Protein AF-A0A7W1NP62-F1 (afdb_monomer_lite)

Radius of gyration: 19.23 Å; chains: 1; bounding box: 46×40×52 Å

pLDDT: mean 74.15, std 20.72, range [29.03, 98.31]

Structure (mmCIF, N/CA/C/O backbone):
data_AF-A0A7W1NP62-F1
#
_entry.id   AF-A0A7W1NP62-F1
#
loop_
_atom_site.group_PDB
_atom_site.id
_atom_site.type_symbol
_atom_site.label_atom_id
_atom_site.label_alt_id
_atom_site.label_comp_id
_atom_site.label_asym_id
_atom_site.label_entity_id
_at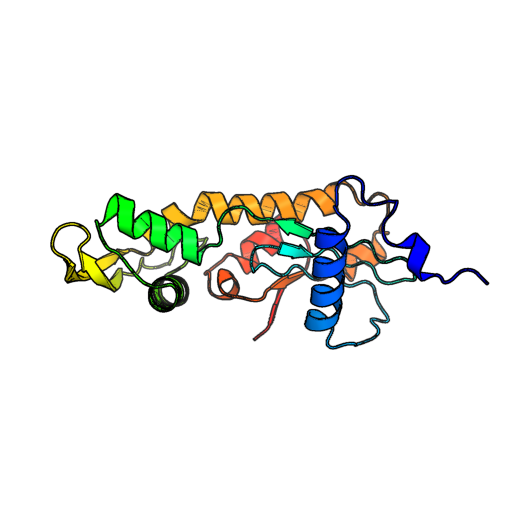om_site.label_seq_id
_atom_site.pdbx_PDB_ins_code
_atom_site.Cartn_x
_atom_site.Cartn_y
_atom_site.Cartn_z
_atom_site.occupancy
_atom_site.B_iso_or_equiv
_atom_site.auth_seq_id
_atom_site.auth_comp_id
_atom_site.auth_asym_id
_atom_site.auth_atom_id
_atom_site.pdbx_PDB_model_num
ATOM 1 N N . MET A 1 1 ? 23.219 23.941 -33.506 1.00 34.34 1 MET A N 1
ATOM 2 C CA . MET A 1 1 ? 23.429 23.258 -32.214 1.00 34.34 1 MET A CA 1
ATOM 3 C C . MET A 1 1 ? 22.184 23.524 -31.378 1.00 34.34 1 MET A C 1
ATOM 5 O O . MET A 1 1 ? 22.214 24.304 -30.440 1.00 34.34 1 MET A O 1
ATOM 9 N N . GLU A 1 2 ? 21.049 22.985 -31.828 1.00 29.03 2 GLU A N 1
ATOM 10 C CA . GLU A 1 2 ? 19.810 23.019 -31.051 1.00 29.03 2 GLU A CA 1
ATOM 11 C C . GLU A 1 2 ? 19.946 21.970 -29.951 1.00 29.03 2 GLU A C 1
ATOM 13 O O . GLU A 1 2 ? 20.375 20.843 -30.198 1.00 29.03 2 GLU A O 1
ATOM 18 N N . SER A 1 3 ? 19.695 22.398 -28.723 1.00 35.34 3 SER A N 1
ATOM 19 C CA . SER A 1 3 ? 19.843 21.629 -27.499 1.00 35.34 3 SER A CA 1
ATOM 20 C C . SER A 1 3 ? 18.989 20.359 -27.547 1.00 35.34 3 SER A C 1
ATOM 22 O O . SER A 1 3 ? 17.779 20.406 -27.767 1.00 35.34 3 SER A O 1
ATOM 24 N N . ASN A 1 4 ? 19.633 19.221 -27.274 1.00 37.91 4 ASN A N 1
ATOM 25 C CA . ASN A 1 4 ? 19.046 17.877 -27.161 1.00 37.91 4 ASN A CA 1
ATOM 26 C C . ASN A 1 4 ? 17.908 17.749 -26.119 1.00 37.91 4 ASN A C 1
ATOM 28 O O . ASN A 1 4 ? 17.346 16.671 -25.960 1.00 37.91 4 ASN A O 1
ATOM 32 N N . GLU A 1 5 ? 17.534 18.827 -25.431 1.00 39.53 5 GLU A N 1
ATOM 33 C CA . GLU A 1 5 ? 16.380 18.893 -24.526 1.00 39.53 5 GLU A CA 1
ATOM 34 C C . GLU A 1 5 ? 15.037 18.837 -25.270 1.00 39.53 5 GLU A C 1
ATOM 36 O O . GLU A 1 5 ? 14.032 18.406 -24.711 1.00 39.53 5 GLU A O 1
ATOM 41 N N . LYS A 1 6 ? 15.004 19.216 -26.555 1.00 34.72 6 LYS A N 1
ATOM 42 C CA . LYS A 1 6 ? 13.754 19.346 -27.321 1.00 34.72 6 LYS A CA 1
ATOM 43 C C . LYS A 1 6 ? 13.183 18.029 -27.865 1.00 34.72 6 LYS A C 1
ATOM 45 O O . LYS A 1 6 ? 12.083 18.031 -28.400 1.00 34.72 6 LYS A O 1
ATOM 50 N N . LEU A 1 7 ? 13.891 16.903 -27.729 1.00 36.28 7 LEU A N 1
ATOM 51 C CA . LEU A 1 7 ? 13.457 15.608 -28.281 1.00 36.28 7 LEU A CA 1
ATOM 52 C C . LEU A 1 7 ? 12.774 14.681 -27.255 1.00 36.28 7 LEU A C 1
ATOM 54 O O . LEU A 1 7 ? 12.550 13.504 -27.538 1.00 36.28 7 LEU A O 1
ATOM 58 N N . LEU A 1 8 ? 12.466 15.194 -26.060 1.00 39.72 8 LEU A N 1
ATOM 59 C CA . LEU A 1 8 ? 12.117 14.392 -24.878 1.00 39.72 8 LEU A CA 1
ATOM 60 C C . LEU A 1 8 ? 10.629 14.359 -24.523 1.00 39.72 8 LEU A C 1
ATOM 62 O O . LEU A 1 8 ? 10.237 13.766 -23.523 1.00 39.72 8 LEU A O 1
ATOM 66 N N . VAL A 1 9 ? 9.791 14.967 -25.352 1.00 38.03 9 VAL A N 1
ATOM 67 C CA . VAL A 1 9 ? 8.385 15.205 -25.017 1.00 38.03 9 VAL A CA 1
ATOM 68 C C . VAL A 1 9 ? 7.441 14.834 -26.162 1.00 38.03 9 VAL A C 1
ATOM 70 O O . VAL A 1 9 ? 6.374 14.275 -25.924 1.00 38.03 9 VAL A O 1
ATOM 73 N N . ASP A 1 10 ? 7.855 15.041 -27.411 1.00 34.78 10 ASP A N 1
ATOM 74 C CA . ASP A 1 10 ? 6.950 14.969 -28.568 1.00 34.78 10 ASP A CA 1
ATOM 75 C C . ASP A 1 10 ? 6.482 13.555 -28.953 1.00 34.78 10 ASP A C 1
ATOM 77 O O . ASP A 1 10 ? 5.605 13.404 -29.802 1.00 34.78 10 ASP A O 1
ATOM 81 N N . LYS A 1 11 ? 7.031 12.498 -28.340 1.00 38.75 11 LYS A N 1
ATOM 82 C CA . LYS A 1 11 ? 6.617 11.107 -28.613 1.00 38.75 11 LYS A CA 1
ATOM 83 C C . LYS A 1 11 ? 5.783 10.457 -27.513 1.00 38.75 11 LYS A C 1
ATOM 85 O O . LYS A 1 11 ? 5.300 9.346 -27.718 1.00 38.75 11 LYS A O 1
ATOM 90 N N . VAL A 1 12 ? 5.561 11.133 -26.385 1.00 41.66 12 VAL A N 1
ATOM 91 C CA . VAL A 1 12 ? 4.558 10.705 -25.402 1.00 41.66 12 VAL A CA 1
ATOM 92 C C . VAL A 1 12 ? 3.316 11.538 -25.662 1.00 41.66 12 VAL A C 1
ATOM 94 O O . VAL A 1 12 ? 3.092 12.569 -25.033 1.00 41.66 12 VAL A O 1
ATOM 97 N N . ALA A 1 13 ? 2.516 11.110 -26.640 1.00 38.72 13 ALA A N 1
ATOM 98 C CA . ALA A 1 13 ? 1.185 11.670 -26.811 1.00 38.72 13 ALA A CA 1
ATOM 99 C C . ALA A 1 13 ? 0.483 11.676 -25.433 1.00 38.72 13 ALA A C 1
ATOM 101 O O . ALA A 1 13 ? 0.604 10.706 -24.678 1.00 38.72 13 ALA A O 1
ATOM 102 N N . TYR A 1 14 ? -0.224 12.765 -25.113 1.00 47.81 14 TYR A N 1
ATOM 103 C CA . TYR A 1 14 ? -1.118 12.922 -23.950 1.00 47.81 14 TYR A CA 1
ATOM 104 C C . TYR A 1 14 ? -0.563 13.483 -22.618 1.00 47.81 14 TYR A C 1
ATOM 106 O O . TYR A 1 14 ? -1.267 13.364 -21.619 1.00 47.81 14 TYR A O 1
ATOM 114 N N . MET A 1 15 ? 0.605 14.143 -22.552 1.00 48.50 15 MET A N 1
ATOM 115 C CA . MET A 1 15 ? 1.033 14.854 -21.321 1.00 48.50 15 MET A CA 1
ATOM 116 C C . MET A 1 15 ? 1.080 16.378 -21.485 1.00 48.50 15 MET A C 1
ATOM 118 O O . MET A 1 15 ? 1.626 16.878 -22.467 1.00 48.50 15 MET A O 1
ATOM 122 N N . THR A 1 16 ? 0.555 17.121 -20.505 1.00 58.94 16 THR A N 1
ATOM 123 C CA . THR A 1 16 ? 0.695 18.587 -20.431 1.00 58.94 16 THR A CA 1
ATOM 124 C C . THR A 1 16 ? 2.131 18.986 -20.057 1.00 58.94 16 THR A C 1
ATOM 126 O O . THR A 1 16 ? 2.874 18.200 -19.466 1.00 58.94 16 THR A O 1
ATOM 129 N N . ALA A 1 17 ? 2.534 20.225 -20.357 1.00 59.41 17 ALA A N 1
ATOM 130 C CA . ALA A 1 17 ? 3.870 20.744 -20.019 1.00 59.41 17 ALA A CA 1
ATOM 131 C C . ALA A 1 17 ? 4.171 20.713 -18.504 1.00 59.41 17 ALA A C 1
ATOM 133 O O . ALA A 1 17 ? 5.309 20.505 -18.075 1.00 59.41 17 ALA A O 1
ATOM 134 N N . GLU A 1 18 ? 3.138 20.877 -17.677 1.00 60.59 18 GLU A N 1
ATOM 135 C CA . GLU A 1 18 ? 3.240 20.763 -16.222 1.00 60.59 18 GLU A CA 1
ATOM 136 C C . GLU A 1 18 ? 3.536 19.320 -15.793 1.00 60.59 18 GLU A C 1
ATOM 138 O O . GLU A 1 18 ? 4.475 19.079 -15.035 1.00 60.59 18 GLU A O 1
ATOM 143 N N . GLN A 1 19 ? 2.801 18.350 -16.347 1.00 53.97 19 GLN A N 1
ATOM 144 C CA . GLN A 1 19 ? 3.001 16.926 -16.068 1.00 53.97 19 GLN A CA 1
ATOM 145 C C . GLN A 1 19 ? 4.394 16.453 -16.496 1.00 53.97 19 GLN A C 1
ATOM 147 O O . GLN A 1 19 ? 5.017 15.649 -15.802 1.00 53.97 19 GLN A O 1
ATOM 152 N N . GLN A 1 20 ? 4.916 16.969 -17.609 1.00 55.91 20 GLN A N 1
ATOM 153 C CA . GLN A 1 20 ? 6.280 16.679 -18.064 1.00 55.91 20 GLN A CA 1
ATOM 154 C C . GLN A 1 20 ? 7.321 17.211 -17.075 1.00 55.91 20 GLN A C 1
ATOM 156 O O . GLN A 1 20 ? 8.234 16.487 -16.688 1.00 55.91 20 GLN A O 1
ATOM 161 N N . THR A 1 21 ? 7.144 18.448 -16.608 1.00 61.19 21 THR A N 1
ATOM 162 C CA . THR A 1 21 ? 8.050 19.089 -15.644 1.00 61.19 21 THR A CA 1
ATOM 163 C C . THR A 1 21 ? 8.059 18.354 -14.302 1.00 61.19 21 THR A C 1
ATOM 165 O O . THR A 1 21 ? 9.122 18.116 -13.732 1.00 61.19 21 THR A O 1
ATOM 168 N N . GLN A 1 22 ? 6.886 17.961 -13.798 1.00 58.94 22 GLN A N 1
ATOM 169 C CA . GLN A 1 22 ? 6.757 17.156 -12.577 1.00 58.94 22 GLN A CA 1
ATOM 170 C C . GLN A 1 22 ? 7.440 15.793 -12.731 1.00 58.94 22 GLN A C 1
ATOM 172 O O . GLN A 1 22 ? 8.165 15.359 -11.840 1.00 58.94 22 GLN A O 1
ATOM 177 N N . THR A 1 23 ? 7.267 15.155 -13.889 1.00 57.28 23 THR A N 1
ATOM 178 C CA . THR A 1 23 ? 7.897 13.866 -14.191 1.00 57.28 23 THR A CA 1
ATOM 179 C C . THR A 1 23 ? 9.422 13.979 -14.231 1.00 57.28 23 THR A C 1
ATOM 181 O O . THR A 1 23 ? 10.103 13.122 -13.680 1.00 57.28 23 THR A O 1
ATOM 184 N N . LEU A 1 24 ? 9.971 15.044 -14.824 1.00 62.03 24 LEU A N 1
ATOM 185 C CA . LEU A 1 24 ? 11.419 15.278 -14.871 1.00 62.03 24 LEU A CA 1
ATOM 186 C C . LEU A 1 24 ? 12.017 15.498 -13.476 1.00 62.03 24 LEU A C 1
ATOM 188 O O . LEU A 1 24 ? 12.975 14.817 -13.122 1.00 62.03 24 LEU A O 1
ATOM 192 N N . LYS A 1 25 ? 11.410 16.367 -12.656 1.00 63.66 25 LYS A N 1
ATOM 193 C CA . LYS A 1 25 ? 11.851 16.596 -11.266 1.00 63.66 25 LYS A CA 1
ATOM 194 C C . LYS A 1 25 ? 11.858 15.310 -10.448 1.00 63.66 25 LYS A C 1
ATOM 196 O O . LYS A 1 25 ? 12.775 15.047 -9.681 1.00 63.66 25 LYS A O 1
ATOM 201 N N . PHE A 1 26 ? 10.831 14.495 -10.640 1.00 61.41 26 PHE A N 1
ATOM 202 C CA . PHE A 1 26 ? 10.701 13.225 -9.956 1.00 61.41 26 PHE A CA 1
ATOM 203 C C . PHE A 1 26 ? 11.748 12.200 -10.406 1.00 61.41 26 PHE A C 1
ATOM 205 O O . PHE A 1 26 ? 12.333 11.505 -9.582 1.00 61.41 26 PHE A O 1
ATOM 212 N N . VAL A 1 27 ? 12.040 12.133 -11.707 1.00 60.78 27 VAL A N 1
ATOM 213 C CA . VAL A 1 27 ? 13.138 11.317 -12.242 1.00 60.78 27 VAL A CA 1
ATOM 214 C C . VAL A 1 27 ? 14.478 11.731 -11.628 1.00 60.78 27 VAL A C 1
ATOM 216 O O . VAL A 1 27 ? 15.239 10.861 -11.203 1.00 60.78 27 VAL A O 1
ATOM 219 N N . GLU A 1 28 ? 14.759 13.031 -11.537 1.00 64.25 28 GLU A N 1
ATOM 220 C CA . GLU A 1 28 ? 15.973 13.553 -10.892 1.00 64.25 28 GLU A CA 1
ATOM 221 C C . GLU A 1 28 ? 16.053 13.156 -9.411 1.00 64.25 28 GLU A C 1
ATOM 223 O O . GLU A 1 28 ? 17.101 12.698 -8.954 1.00 64.25 28 GLU A O 1
ATOM 228 N N . GLU A 1 29 ? 14.938 13.255 -8.682 1.00 63.34 29 GLU A N 1
ATOM 229 C CA . GLU A 1 29 ? 14.837 12.870 -7.271 1.00 63.34 29 GLU A CA 1
ATOM 230 C C . GLU A 1 29 ? 15.107 11.373 -7.061 1.00 63.34 29 GLU A C 1
ATOM 232 O O . GLU A 1 29 ? 15.906 10.988 -6.207 1.00 63.34 29 GLU A O 1
ATOM 237 N N . ILE A 1 30 ? 14.482 10.508 -7.863 1.00 57.66 30 ILE A N 1
ATOM 238 C CA . ILE A 1 30 ? 14.605 9.053 -7.706 1.00 57.66 30 ILE A CA 1
ATOM 239 C C . ILE A 1 30 ? 15.992 8.556 -8.106 1.00 57.66 30 ILE A C 1
ATOM 241 O O . ILE A 1 30 ? 16.519 7.631 -7.487 1.00 57.66 30 ILE A O 1
ATOM 245 N N . THR A 1 31 ? 16.571 9.143 -9.153 1.00 61.19 31 THR A N 1
ATOM 246 C CA . THR A 1 31 ? 17.918 8.788 -9.612 1.00 61.19 31 THR A CA 1
ATOM 247 C C . THR A 1 31 ? 19.010 9.410 -8.749 1.00 61.19 31 THR A C 1
ATOM 249 O O . THR A 1 31 ? 20.172 9.072 -8.944 1.00 61.19 31 THR A O 1
ATOM 252 N N . ALA A 1 32 ? 18.667 10.307 -7.814 1.00 63.38 32 ALA A N 1
ATOM 253 C CA . ALA A 1 32 ? 19.619 11.100 -7.035 1.00 63.38 32 ALA A CA 1
ATOM 254 C C . ALA A 1 32 ? 20.679 11.801 -7.917 1.00 63.38 32 ALA A C 1
ATOM 256 O O . ALA A 1 32 ? 21.816 12.017 -7.498 1.00 63.38 32 ALA A O 1
ATOM 257 N N . GLY A 1 33 ? 20.323 12.123 -9.166 1.00 57.72 33 GLY A N 1
ATOM 258 C CA . GLY A 1 33 ? 21.242 12.682 -10.160 1.00 57.72 33 GLY A CA 1
ATOM 259 C C . GLY A 1 33 ? 22.259 11.696 -10.761 1.00 57.72 33 GLY A C 1
ATOM 260 O O . GLY A 1 33 ? 23.138 12.128 -11.513 1.00 57.72 33 GLY A O 1
ATOM 261 N N . GLU A 1 34 ? 22.172 10.390 -10.481 1.00 54.34 34 GLU A N 1
ATOM 262 C CA . GLU A 1 34 ? 23.038 9.383 -11.100 1.00 54.34 34 GLU A CA 1
ATOM 263 C C . GLU A 1 34 ? 22.772 9.263 -12.606 1.00 54.34 34 GLU A C 1
ATOM 265 O O . GLU A 1 34 ? 21.651 9.021 -13.068 1.00 54.34 34 GLU A O 1
ATOM 270 N N . LYS A 1 35 ? 23.843 9.345 -13.403 1.00 53.16 35 LYS A N 1
ATOM 271 C CA . LYS A 1 35 ? 23.792 8.946 -14.811 1.00 53.16 35 LYS A CA 1
ATOM 272 C C . LYS A 1 35 ? 23.700 7.426 -14.879 1.00 53.16 35 LYS A C 1
ATOM 274 O O . LYS A 1 35 ? 24.689 6.727 -14.691 1.00 53.16 35 LYS A O 1
ATOM 279 N N . LEU A 1 36 ? 22.509 6.915 -15.169 1.00 51.75 36 LEU A N 1
ATOM 280 C CA . LEU A 1 36 ? 22.301 5.484 -15.362 1.00 51.75 36 LEU A CA 1
ATOM 281 C C . LEU A 1 36 ? 23.024 5.017 -16.640 1.00 51.75 36 LEU A C 1
ATOM 283 O O . LEU A 1 36 ? 22.666 5.413 -17.747 1.00 51.75 36 LEU A O 1
ATOM 287 N N . GLU A 1 37 ? 24.039 4.162 -16.509 1.00 48.38 37 GLU A N 1
ATOM 288 C CA . GLU A 1 37 ? 24.750 3.589 -17.669 1.00 48.38 37 GLU A CA 1
ATOM 289 C C . GLU A 1 37 ? 23.922 2.525 -18.418 1.00 48.38 37 GLU A C 1
ATOM 291 O O . GLU A 1 37 ? 24.175 2.227 -19.590 1.00 48.38 37 GLU A O 1
ATOM 296 N N . VAL A 1 38 ? 22.902 1.979 -17.746 1.00 49.53 38 VAL A N 1
ATOM 297 C CA . VAL A 1 38 ? 22.035 0.886 -18.210 1.00 49.53 38 VAL A CA 1
ATOM 298 C C . VAL A 1 38 ? 20.566 1.325 -18.100 1.00 49.53 38 VAL A C 1
ATOM 300 O O . VAL A 1 38 ? 20.217 1.997 -17.125 1.00 49.53 38 VAL A O 1
ATOM 303 N N . PRO A 1 39 ? 19.677 0.965 -19.048 1.00 48.91 39 PRO A N 1
ATOM 304 C CA . PRO A 1 39 ? 18.247 1.237 -18.914 1.00 48.91 39 PRO A CA 1
ATOM 305 C C . PRO A 1 39 ? 17.685 0.626 -17.618 1.00 48.91 39 PRO A C 1
ATOM 307 O O . PRO A 1 39 ? 17.851 -0.566 -17.378 1.00 48.91 39 PRO A O 1
ATOM 310 N N . ARG A 1 40 ? 17.003 1.428 -16.790 1.00 52.81 40 ARG A N 1
ATOM 311 C CA . ARG A 1 40 ? 16.273 0.959 -15.599 1.00 52.81 40 ARG A CA 1
ATOM 312 C C . ARG A 1 40 ? 14.825 1.429 -15.663 1.00 52.81 40 ARG A C 1
ATOM 314 O O . ARG A 1 40 ? 14.600 2.620 -15.844 1.00 52.81 40 ARG A O 1
ATOM 321 N N . ILE A 1 41 ? 13.865 0.528 -15.451 1.00 53.91 41 ILE A N 1
ATOM 322 C CA . ILE A 1 41 ? 12.435 0.862 -15.392 1.00 53.91 41 ILE A CA 1
ATOM 323 C C . ILE A 1 41 ? 12.026 1.086 -13.930 1.00 53.91 41 ILE A C 1
ATOM 325 O O . ILE A 1 41 ? 11.658 0.152 -13.228 1.00 53.91 41 ILE A O 1
ATOM 329 N N . ILE A 1 42 ? 12.093 2.321 -13.438 1.00 53.94 42 ILE A N 1
ATOM 330 C CA . ILE A 1 42 ? 11.812 2.586 -12.019 1.00 53.94 42 ILE A CA 1
ATOM 331 C C . ILE A 1 42 ? 10.344 2.966 -11.813 1.00 53.94 42 ILE A C 1
ATOM 333 O O . ILE A 1 42 ? 9.959 4.099 -12.076 1.00 53.94 42 ILE A O 1
ATOM 337 N N . PHE A 1 43 ? 9.552 2.036 -11.279 1.00 56.03 43 PHE A N 1
ATOM 338 C CA . PHE A 1 43 ? 8.159 2.274 -10.903 1.00 56.03 43 PHE A CA 1
ATOM 339 C C . PHE A 1 43 ? 8.032 2.737 -9.457 1.00 56.03 43 PHE A C 1
ATOM 341 O O . PHE A 1 43 ? 7.993 1.946 -8.523 1.00 56.03 43 PHE A O 1
ATOM 348 N N . THR A 1 44 ? 7.877 4.029 -9.265 1.00 51.81 44 THR A N 1
ATOM 349 C CA . THR A 1 44 ? 7.409 4.581 -7.994 1.00 51.81 44 THR A CA 1
ATOM 350 C C . THR A 1 44 ? 5.896 4.479 -7.872 1.00 51.81 44 THR A C 1
ATOM 352 O O . THR A 1 44 ? 5.200 4.355 -8.873 1.00 51.81 44 THR A O 1
ATOM 355 N N . CYS A 1 45 ? 5.359 4.539 -6.656 1.00 53.94 45 CYS A N 1
ATOM 356 C CA . CYS A 1 45 ? 3.940 4.249 -6.432 1.00 53.94 45 CYS A CA 1
ATOM 357 C C . CYS A 1 45 ? 3.229 5.270 -5.532 1.00 53.94 45 CYS A C 1
ATOM 359 O O . CYS A 1 45 ? 2.124 5.023 -5.057 1.00 53.94 45 CYS A O 1
ATOM 361 N N . ASN A 1 46 ? 3.821 6.453 -5.355 1.00 48.44 46 ASN A N 1
ATOM 362 C CA . ASN A 1 46 ? 3.198 7.585 -4.668 1.00 48.44 46 ASN A CA 1
ATOM 363 C C . ASN A 1 46 ? 2.276 8.349 -5.633 1.00 48.44 46 ASN A C 1
ATOM 365 O O . ASN A 1 46 ? 2.498 9.522 -5.904 1.00 48.44 46 ASN A O 1
ATOM 369 N N . ASN A 1 47 ? 1.264 7.674 -6.186 1.00 51.16 47 ASN A N 1
ATOM 370 C CA . ASN A 1 47 ? 0.303 8.222 -7.155 1.00 51.16 47 ASN A CA 1
ATOM 371 C C . ASN A 1 47 ? 0.816 8.456 -8.590 1.00 51.16 47 ASN A C 1
ATOM 373 O O . ASN A 1 47 ? 0.068 8.978 -9.409 1.00 51.16 47 ASN A O 1
ATOM 377 N N . HIS A 1 48 ? 2.048 8.058 -8.915 1.00 48.78 48 HIS A N 1
ATOM 378 C CA . HIS A 1 48 ? 2.666 8.264 -10.230 1.00 48.78 48 HIS A CA 1
ATOM 379 C C . HIS A 1 48 ? 3.414 7.008 -10.671 1.00 48.78 48 HIS A C 1
ATOM 381 O O . HIS A 1 48 ? 4.380 6.630 -10.015 1.00 48.78 48 HIS A O 1
ATOM 387 N N . ILE A 1 49 ? 3.031 6.397 -11.795 1.00 48.06 49 ILE A N 1
ATOM 388 C CA . ILE A 1 49 ? 3.916 5.448 -12.497 1.00 48.06 49 ILE A CA 1
ATOM 389 C C . ILE A 1 49 ? 5.061 6.232 -13.115 1.00 48.06 49 ILE A C 1
ATOM 391 O O . ILE A 1 49 ? 4.803 7.245 -13.737 1.00 48.06 49 ILE A O 1
ATOM 395 N N . CYS A 1 50 ? 6.299 5.765 -13.017 1.00 49.62 50 CYS A N 1
ATOM 396 C CA . CYS A 1 50 ? 7.386 6.285 -13.835 1.00 49.62 50 CYS A CA 1
ATOM 397 C C . CYS A 1 50 ? 7.921 5.137 -14.695 1.00 49.62 50 CYS A C 1
ATOM 399 O O . CYS A 1 50 ? 8.198 4.044 -14.212 1.00 49.62 50 CYS A O 1
ATOM 401 N N . VAL A 1 51 ? 8.000 5.357 -16.002 1.00 48.44 51 VAL A N 1
ATOM 402 C CA . VAL A 1 51 ? 8.730 4.476 -16.919 1.00 48.44 51 VAL A CA 1
ATOM 403 C C . VAL A 1 51 ? 10.009 5.224 -17.234 1.00 48.44 51 VAL A C 1
ATOM 405 O O . VAL A 1 51 ? 9.934 6.380 -17.622 1.00 48.44 51 VAL A O 1
ATOM 408 N N . MET A 1 52 ? 11.178 4.623 -17.043 1.00 49.41 52 MET A N 1
ATOM 409 C CA . MET A 1 52 ? 12.441 5.270 -17.389 1.00 49.41 52 MET A CA 1
ATOM 410 C C . MET A 1 52 ? 13.169 4.469 -18.460 1.00 49.41 52 MET A C 1
ATOM 412 O O . MET A 1 52 ? 13.351 3.259 -18.360 1.00 49.41 52 MET A O 1
ATOM 416 N N . ARG A 1 53 ? 13.592 5.172 -19.513 1.00 46.22 53 ARG A N 1
ATOM 417 C CA . ARG A 1 53 ? 14.517 4.668 -20.527 1.00 46.22 53 ARG A CA 1
ATOM 418 C C . ARG A 1 53 ? 15.785 5.496 -20.452 1.00 46.22 53 ARG A C 1
ATOM 420 O O . ARG A 1 53 ? 15.710 6.717 -20.552 1.00 46.22 53 ARG A O 1
ATOM 427 N N . VAL A 1 54 ? 16.942 4.843 -20.364 1.00 45.66 54 VAL A N 1
ATOM 428 C CA . VAL A 1 54 ? 18.232 5.528 -20.499 1.00 45.66 54 VAL A CA 1
ATOM 429 C C . VAL A 1 54 ? 19.017 4.951 -21.668 1.00 45.66 54 VAL A C 1
ATOM 431 O O . VAL A 1 54 ? 19.627 3.892 -21.584 1.00 45.66 54 VAL A O 1
ATOM 434 N N . LYS A 1 55 ? 18.934 5.670 -22.789 1.00 43.22 55 LYS A N 1
ATOM 435 C CA . LYS A 1 55 ? 20.060 6.051 -23.653 1.00 43.22 55 LYS A CA 1
ATOM 436 C C . LYS A 1 55 ? 19.575 7.206 -24.530 1.00 43.22 55 LYS A C 1
ATOM 438 O O . LYS A 1 55 ? 18.705 7.008 -25.375 1.00 43.22 55 LYS A O 1
ATOM 443 N N . SER A 1 56 ? 20.086 8.398 -24.213 1.00 42.16 56 SER A N 1
ATOM 444 C CA . SER A 1 56 ? 19.906 9.720 -24.848 1.00 42.16 56 SER A CA 1
ATOM 445 C C . SER A 1 56 ? 18.486 10.266 -25.078 1.00 42.16 56 SER A C 1
ATOM 447 O O . SER A 1 56 ? 18.358 11.478 -25.173 1.00 42.16 56 SER A O 1
ATOM 449 N N . ASN A 1 57 ? 17.437 9.437 -25.096 1.00 42.97 57 ASN A N 1
ATOM 450 C CA . ASN A 1 57 ? 16.037 9.843 -25.239 1.00 42.97 57 ASN A CA 1
ATOM 451 C C . ASN A 1 57 ? 15.208 9.203 -24.111 1.00 42.97 57 ASN A C 1
ATOM 453 O O . ASN A 1 57 ? 14.784 8.047 -24.209 1.00 42.97 57 ASN A O 1
ATOM 457 N N . HIS A 1 58 ? 15.029 9.940 -23.016 1.00 47.78 58 HIS A N 1
ATOM 458 C CA . HIS A 1 58 ? 14.141 9.578 -21.918 1.00 47.78 58 HIS A CA 1
ATOM 459 C C . HIS A 1 58 ? 12.697 9.495 -22.429 1.00 47.78 58 HIS A C 1
ATOM 461 O O . HIS A 1 58 ? 12.201 10.403 -23.088 1.00 47.78 58 HIS A O 1
ATOM 467 N N . VAL A 1 59 ? 12.010 8.398 -22.126 1.00 47.12 59 VAL A N 1
ATOM 468 C CA . VAL A 1 59 ? 10.556 8.305 -22.278 1.00 47.12 59 VAL A CA 1
ATOM 469 C C . VAL A 1 59 ? 10.030 8.131 -20.874 1.00 47.12 59 VAL A C 1
ATOM 471 O O . VAL A 1 59 ? 10.132 7.036 -20.333 1.00 47.12 59 VAL A O 1
ATOM 474 N N . ALA A 1 60 ? 9.552 9.224 -20.286 1.00 44.66 60 ALA A N 1
ATOM 475 C CA . ALA A 1 60 ? 8.941 9.213 -18.974 1.00 44.66 60 ALA A CA 1
ATOM 476 C C . ALA A 1 60 ? 7.437 9.410 -19.130 1.00 44.66 60 ALA A C 1
ATOM 478 O O . ALA A 1 60 ? 6.982 10.436 -19.630 1.00 44.66 60 ALA A O 1
ATOM 479 N N . ARG A 1 61 ? 6.664 8.390 -18.752 1.00 49.06 61 ARG A N 1
ATOM 480 C CA . ARG A 1 61 ? 5.206 8.482 -18.685 1.00 49.06 61 ARG A CA 1
ATOM 481 C C . ARG A 1 61 ? 4.808 8.463 -17.226 1.00 49.06 61 ARG A C 1
ATOM 483 O O . ARG A 1 61 ? 5.012 7.445 -16.573 1.00 49.06 61 ARG A O 1
ATOM 490 N N . SER A 1 62 ? 4.232 9.570 -16.769 1.00 47.66 62 SER A N 1
ATOM 491 C CA . SER A 1 62 ? 3.562 9.649 -15.480 1.00 47.66 62 SER A CA 1
ATOM 492 C C . SER A 1 62 ? 2.071 9.436 -15.654 1.00 47.66 62 SER A C 1
ATOM 494 O O . SER A 1 62 ? 1.389 10.294 -16.209 1.00 47.66 62 SER A O 1
ATOM 496 N N . LEU A 1 63 ? 1.562 8.298 -15.182 1.00 54.22 63 LEU A N 1
ATOM 497 C CA . LEU A 1 63 ? 0.124 8.078 -15.065 1.00 54.22 63 LEU A CA 1
ATOM 498 C C . LEU A 1 63 ? -0.287 8.279 -13.608 1.00 54.22 63 LEU A C 1
ATOM 500 O O . LEU A 1 63 ? 0.274 7.629 -12.723 1.00 54.22 63 LEU A O 1
ATOM 504 N N . MET A 1 64 ? -1.258 9.168 -13.379 1.00 55.31 64 MET A N 1
ATOM 505 C CA . MET A 1 64 ? -1.872 9.322 -12.066 1.00 55.31 64 MET A CA 1
ATOM 506 C C . MET A 1 64 ? -2.712 8.083 -11.761 1.00 55.31 64 MET A C 1
ATOM 508 O O . MET A 1 64 ? -3.678 7.780 -12.462 1.00 55.31 64 MET A O 1
ATOM 512 N N . LEU A 1 65 ? -2.323 7.362 -10.718 1.00 59.88 65 LEU A N 1
ATOM 513 C CA . LEU A 1 65 ? -2.957 6.116 -10.300 1.00 59.88 65 LEU A CA 1
ATOM 514 C C . LEU A 1 65 ? -4.112 6.401 -9.339 1.00 59.88 65 LEU A C 1
ATOM 516 O O . LEU A 1 65 ? -3.998 6.133 -8.153 1.00 59.88 65 LEU A O 1
ATOM 520 N N . GLY A 1 66 ? -5.211 6.969 -9.842 1.00 66.62 66 GLY A N 1
ATOM 521 C CA . GLY A 1 66 ? -6.426 7.179 -9.045 1.00 66.62 66 GLY A CA 1
ATOM 522 C C . GLY A 1 66 ? -6.180 7.864 -7.687 1.00 66.62 66 GLY A C 1
ATOM 523 O O . GLY A 1 66 ? -5.407 8.823 -7.586 1.00 66.62 66 GLY A O 1
ATOM 524 N N . SER A 1 67 ? -6.877 7.386 -6.652 1.00 75.69 67 SER A N 1
ATOM 525 C CA . SER A 1 67 ? -6.663 7.792 -5.258 1.00 75.69 67 SER A CA 1
ATOM 526 C C . SER A 1 67 ? -5.512 7.000 -4.634 1.00 75.69 67 SER A C 1
ATOM 528 O O . SER A 1 67 ? -5.418 5.786 -4.811 1.00 75.69 67 SER A O 1
ATOM 530 N N . SER A 1 68 ? -4.671 7.671 -3.842 1.00 84.19 68 SER A N 1
ATOM 531 C CA . SER A 1 68 ? -3.592 7.006 -3.110 1.00 84.19 68 SER A CA 1
ATOM 532 C C . SER A 1 68 ? -4.151 5.972 -2.117 1.00 84.19 68 SER A C 1
ATOM 534 O O . SER A 1 68 ? -5.238 6.182 -1.575 1.00 84.19 68 SER A O 1
ATOM 536 N N . PRO A 1 69 ? -3.410 4.894 -1.792 1.00 88.56 69 PRO A N 1
ATOM 537 C CA . PRO A 1 69 ? -3.851 3.904 -0.803 1.00 88.56 69 PRO A CA 1
ATOM 538 C C . PRO A 1 69 ? -4.242 4.517 0.549 1.00 88.56 69 PRO A C 1
ATOM 540 O O . PRO A 1 69 ? -5.212 4.091 1.167 1.00 88.56 69 PRO A O 1
ATOM 543 N N . ILE A 1 70 ? -3.517 5.555 0.984 1.00 92.25 70 ILE A N 1
ATOM 544 C CA . ILE A 1 70 ? -3.805 6.294 2.221 1.00 92.25 70 ILE A CA 1
ATOM 545 C C . ILE A 1 70 ? -5.184 6.954 2.137 1.00 92.25 70 ILE A C 1
ATOM 547 O O . ILE A 1 70 ? -5.992 6.818 3.055 1.00 92.25 70 ILE A O 1
ATOM 551 N N . LYS A 1 71 ? -5.471 7.634 1.021 1.00 91.88 71 LYS A N 1
ATOM 552 C CA . LYS A 1 71 ? -6.757 8.295 0.802 1.00 91.88 71 LYS A CA 1
ATOM 553 C C . LYS A 1 71 ? -7.901 7.283 0.729 1.00 91.88 71 LYS A C 1
ATOM 555 O O . LYS A 1 71 ? -8.913 7.488 1.387 1.00 91.88 71 LYS A O 1
ATOM 560 N N . VAL A 1 72 ? -7.709 6.182 0.002 1.00 93.81 72 VAL A N 1
ATOM 561 C CA . VAL A 1 72 ? -8.694 5.092 -0.120 1.00 93.81 72 VAL A CA 1
ATOM 562 C C . VAL A 1 72 ? -9.055 4.520 1.250 1.00 93.81 72 VAL A C 1
ATOM 564 O O . VAL A 1 72 ? -10.229 4.338 1.552 1.00 93.81 72 VAL A O 1
ATOM 567 N N . ILE A 1 73 ? -8.065 4.294 2.117 1.00 96.19 73 ILE A N 1
ATOM 568 C CA . ILE A 1 73 ? -8.310 3.815 3.482 1.00 96.19 73 ILE A CA 1
ATOM 569 C C . ILE A 1 73 ? -9.030 4.855 4.338 1.00 96.19 73 ILE A C 1
ATOM 571 O O . ILE A 1 73 ? -9.958 4.499 5.061 1.00 96.19 73 ILE A O 1
ATOM 575 N N . GLY A 1 74 ? -8.654 6.132 4.245 1.00 96.75 74 GLY A N 1
ATOM 576 C CA . GLY A 1 74 ? -9.378 7.202 4.933 1.00 96.75 74 GLY A CA 1
ATOM 577 C C . GLY A 1 74 ? -10.851 7.262 4.515 1.00 96.75 74 GLY A C 1
ATOM 578 O O . GLY A 1 74 ? -11.736 7.317 5.365 1.00 96.75 74 GLY A O 1
ATOM 579 N N . GLU A 1 75 ? -11.123 7.185 3.211 1.00 96.62 75 GLU A N 1
ATOM 580 C CA . GLU A 1 75 ? -12.479 7.167 2.648 1.00 96.62 75 GLU A CA 1
ATOM 581 C C . GLU A 1 75 ? -13.270 5.927 3.085 1.00 96.62 75 GLU A C 1
ATOM 583 O O . GLU A 1 75 ? -14.419 6.056 3.511 1.00 96.62 75 GLU A O 1
ATOM 588 N N . TYR A 1 76 ? -12.644 4.749 3.066 1.00 97.69 76 TYR A N 1
ATOM 589 C CA . TYR A 1 76 ? -13.240 3.501 3.542 1.00 97.69 76 TYR A CA 1
ATOM 590 C C . TYR A 1 76 ? -13.646 3.581 5.024 1.00 97.69 76 TYR A C 1
ATOM 592 O O . TYR A 1 76 ? -14.777 3.249 5.376 1.00 97.69 76 TYR A O 1
ATOM 600 N N . LEU A 1 77 ? -12.759 4.070 5.899 1.00 97.94 77 LEU A N 1
ATOM 601 C CA . LEU A 1 77 ? -13.037 4.192 7.336 1.00 97.94 77 LEU A CA 1
ATOM 602 C C . LEU A 1 77 ? -14.169 5.190 7.622 1.00 97.94 77 LEU A C 1
ATOM 604 O O . LEU A 1 77 ? -15.019 4.940 8.479 1.00 97.94 77 LEU A O 1
ATOM 608 N N . MET A 1 78 ? -14.239 6.285 6.865 1.00 97.25 78 MET A N 1
ATOM 609 C CA . MET A 1 78 ? -15.349 7.232 6.969 1.00 97.25 78 MET A CA 1
ATOM 610 C C . MET A 1 78 ? -16.680 6.611 6.526 1.00 97.25 78 MET A C 1
ATOM 612 O O . MET A 1 78 ? -17.704 6.819 7.180 1.00 97.25 78 MET A O 1
ATOM 616 N N . ALA A 1 79 ? -16.679 5.861 5.422 1.00 97.06 79 ALA A N 1
ATOM 617 C CA . ALA A 1 79 ? -17.886 5.274 4.852 1.00 97.06 79 ALA A CA 1
ATOM 618 C C . ALA A 1 79 ? -18.450 4.145 5.730 1.00 97.06 79 ALA A C 1
ATOM 620 O O . ALA A 1 79 ? -19.615 4.221 6.143 1.00 97.06 79 ALA A O 1
ATOM 621 N N . GLU A 1 80 ? -17.606 3.164 6.058 1.00 97.38 80 GLU A N 1
ATOM 622 C CA . GLU A 1 80 ? -18.001 1.898 6.689 1.00 97.38 80 GLU A CA 1
ATOM 623 C C . GLU A 1 80 ? -17.981 1.951 8.221 1.00 97.38 80 GLU A C 1
ATOM 625 O O . GLU A 1 80 ? -18.825 1.334 8.864 1.00 97.38 80 GLU A O 1
ATOM 630 N N . HIS A 1 81 ? -17.063 2.719 8.820 1.00 96.81 81 HIS A N 1
ATOM 631 C CA . HIS A 1 81 ? -16.877 2.772 10.280 1.00 96.81 81 HIS A CA 1
ATOM 632 C C . HIS A 1 81 ? -17.298 4.104 10.912 1.00 96.81 81 HIS A C 1
ATOM 634 O O . HIS A 1 81 ? -17.156 4.283 12.118 1.00 96.81 81 HIS A O 1
ATOM 640 N N . LYS A 1 82 ? -17.775 5.070 10.111 1.00 97.50 82 LYS A N 1
ATOM 641 C CA . LYS A 1 82 ? -18.033 6.454 10.557 1.00 97.50 82 LYS A CA 1
ATOM 642 C C . LYS A 1 82 ? -16.842 7.057 11.306 1.00 97.50 82 LYS A C 1
ATOM 644 O O . LYS A 1 82 ? -17.017 7.897 12.186 1.00 97.50 82 LYS A O 1
ATOM 649 N N . LEU A 1 83 ? -15.631 6.647 10.935 1.00 97.75 83 LEU A N 1
ATOM 650 C CA . LEU A 1 83 ? -14.400 6.997 11.622 1.00 97.75 83 LEU A CA 1
ATOM 651 C C . LEU A 1 83 ? -13.557 7.905 10.734 1.00 97.75 83 LEU A C 1
ATOM 653 O O . LEU A 1 83 ? -13.078 7.498 9.677 1.00 97.75 83 LEU A O 1
ATOM 657 N N . PHE A 1 84 ? -13.339 9.134 11.183 1.00 97.75 84 PHE A N 1
ATOM 658 C CA . PHE A 1 84 ? -12.369 10.026 10.570 1.00 97.75 84 PHE A CA 1
ATOM 659 C C . PHE A 1 84 ? -10.976 9.779 11.148 1.00 97.75 84 PHE A C 1
ATOM 661 O O . PHE A 1 84 ? -10.781 9.795 12.367 1.00 97.75 84 PHE A O 1
ATOM 668 N N . VAL A 1 85 ? -9.995 9.617 10.261 1.00 97.50 85 VAL A N 1
ATOM 669 C CA . VAL A 1 85 ? -8.580 9.467 10.611 1.00 97.50 85 VAL A CA 1
ATOM 670 C C . VAL A 1 85 ? -7.713 10.374 9.742 1.00 97.50 85 VAL A C 1
ATOM 672 O O . VAL A 1 85 ? -8.036 10.639 8.587 1.00 97.50 85 VAL A O 1
ATOM 675 N N . GLY A 1 86 ? -6.591 10.840 10.293 1.00 96.12 86 GLY A N 1
ATOM 676 C CA . GLY A 1 86 ? -5.577 11.554 9.517 1.00 96.12 86 GLY A CA 1
ATOM 677 C C . GLY A 1 86 ? -4.712 10.611 8.675 1.00 96.12 86 GLY A C 1
ATOM 678 O O . GLY A 1 86 ? -4.646 9.408 8.941 1.00 96.12 86 GLY A O 1
ATOM 679 N N . GLU A 1 87 ? -3.983 11.175 7.708 1.00 94.56 87 GLU A N 1
ATOM 680 C CA . GLU A 1 87 ? -3.053 10.423 6.849 1.00 94.56 87 GLU A CA 1
ATOM 681 C C . GLU A 1 87 ? -2.043 9.562 7.628 1.00 94.56 87 GLU A C 1
ATOM 683 O O . GLU A 1 87 ? -1.897 8.394 7.263 1.00 94.56 87 GLU A O 1
ATOM 688 N N . PRO A 1 88 ? -1.408 10.034 8.728 1.00 95.44 88 PRO A N 1
ATOM 689 C CA . PRO A 1 88 ? -0.465 9.204 9.482 1.00 95.44 88 PRO A CA 1
ATOM 690 C C . PRO A 1 88 ? -1.118 7.945 10.064 1.00 95.44 88 PRO A C 1
ATOM 692 O O . PRO A 1 88 ? -0.525 6.871 10.061 1.00 95.44 88 PRO A O 1
ATOM 695 N N . THR A 1 89 ? -2.362 8.054 10.534 1.00 97.00 89 THR A N 1
ATOM 696 C CA . THR A 1 89 ? -3.103 6.922 11.102 1.00 97.00 89 THR A CA 1
ATOM 697 C C . THR A 1 89 ? -3.498 5.923 10.017 1.00 97.00 89 THR A C 1
ATOM 699 O O . THR A 1 89 ? -3.320 4.720 10.201 1.00 97.00 89 THR A O 1
ATOM 702 N N . ALA A 1 90 ? -3.992 6.406 8.873 1.00 96.38 90 ALA A N 1
ATOM 703 C CA . ALA A 1 90 ? -4.309 5.552 7.730 1.00 96.38 90 ALA A CA 1
ATOM 704 C C . ALA A 1 90 ? -3.056 4.841 7.191 1.00 96.38 90 ALA A C 1
ATOM 706 O O . ALA A 1 90 ? -3.100 3.646 6.903 1.00 96.38 90 ALA A O 1
ATOM 707 N N . GLN A 1 91 ? -1.922 5.542 7.116 1.00 94.50 91 GLN A N 1
ATOM 708 C CA . GLN A 1 91 ? -0.641 4.949 6.746 1.00 94.50 91 GLN A CA 1
ATOM 709 C C . GLN A 1 91 ? -0.225 3.858 7.738 1.00 94.50 91 GLN A C 1
ATOM 711 O O . GLN A 1 91 ? 0.039 2.740 7.308 1.00 94.50 91 GLN A O 1
ATOM 716 N N . ASN A 1 92 ? -0.241 4.130 9.046 1.00 95.69 92 ASN A N 1
ATOM 717 C CA . ASN A 1 92 ? 0.126 3.145 10.069 1.00 95.69 92 ASN A CA 1
ATOM 718 C C . ASN A 1 92 ? -0.731 1.875 9.996 1.00 95.69 92 ASN A C 1
ATOM 720 O O . ASN A 1 92 ? -0.211 0.772 10.165 1.00 95.69 92 ASN A O 1
ATOM 724 N N . LEU A 1 93 ? -2.030 2.011 9.711 1.00 97.00 93 LEU A N 1
ATOM 725 C CA . LEU A 1 93 ? -2.923 0.873 9.494 1.00 97.00 93 LEU A CA 1
ATOM 726 C C . LEU A 1 93 ? -2.463 0.015 8.304 1.00 97.00 93 LEU A C 1
ATOM 728 O O . LEU A 1 93 ? -2.367 -1.209 8.425 1.00 97.00 93 LEU A O 1
ATOM 732 N N . ILE A 1 94 ? -2.141 0.652 7.172 1.00 95.00 94 ILE A N 1
ATOM 733 C CA . ILE A 1 94 ? -1.642 -0.030 5.969 1.00 95.00 94 ILE A CA 1
ATOM 734 C C . ILE A 1 94 ? -0.298 -0.710 6.244 1.00 95.00 94 ILE A C 1
ATOM 736 O O . ILE A 1 94 ? -0.104 -1.858 5.859 1.00 95.00 94 ILE A O 1
ATOM 740 N N . GLU A 1 95 ? 0.620 -0.026 6.921 1.00 94.62 95 GLU A N 1
ATOM 741 C CA . GLU A 1 95 ? 1.936 -0.575 7.258 1.00 94.62 95 GLU A CA 1
ATOM 742 C C . GLU A 1 95 ? 1.842 -1.763 8.221 1.00 94.62 95 GLU A C 1
ATOM 744 O O . GLU A 1 95 ? 2.651 -2.685 8.143 1.00 94.62 95 GLU A O 1
ATOM 749 N N . SER A 1 96 ? 0.840 -1.759 9.105 1.00 96.06 96 SER A N 1
ATOM 750 C CA . SER A 1 96 ? 0.684 -2.785 10.137 1.00 96.06 96 SER A CA 1
ATOM 751 C C . SER A 1 96 ? -0.005 -4.049 9.630 1.00 96.06 96 SER A C 1
ATOM 753 O O . SER A 1 96 ? 0.459 -5.148 9.924 1.00 96.06 96 SER A O 1
ATOM 755 N N . ILE A 1 97 ? -1.124 -3.911 8.910 1.00 96.94 97 ILE A N 1
ATOM 756 C CA . ILE A 1 97 ? -1.976 -5.050 8.514 1.00 96.94 97 ILE A CA 1
ATOM 757 C C . ILE A 1 97 ? -2.422 -5.008 7.043 1.00 96.94 97 ILE A C 1
ATOM 759 O O . ILE A 1 97 ? -3.281 -5.788 6.619 1.00 96.94 97 ILE A O 1
ATOM 763 N N . GLY A 1 98 ? -1.855 -4.103 6.244 1.00 95.50 98 GLY A N 1
ATOM 764 C CA . GLY A 1 98 ? -2.129 -4.006 4.817 1.00 95.50 98 GLY A CA 1
ATOM 765 C C . GLY A 1 98 ? -1.566 -5.194 4.043 1.00 95.50 98 GLY A C 1
ATOM 766 O O . GLY A 1 98 ? -0.428 -5.634 4.228 1.00 95.50 98 GLY A O 1
ATOM 767 N N . SER A 1 99 ? -2.375 -5.735 3.137 1.00 94.88 99 SER A N 1
ATOM 768 C CA . SER A 1 99 ? -1.990 -6.896 2.345 1.00 94.88 99 SER A CA 1
ATOM 769 C C . SER A 1 99 ? -2.662 -6.913 0.986 1.00 94.88 99 SER A C 1
ATOM 771 O O . SER A 1 99 ? -3.773 -6.418 0.822 1.00 94.88 99 SER A O 1
ATOM 773 N N . PHE A 1 100 ? -1.970 -7.513 0.023 1.00 91.56 100 PHE A N 1
ATOM 774 C CA . PHE A 1 100 ? -2.535 -7.902 -1.263 1.00 91.56 100 PHE A CA 1
ATOM 775 C C . PHE A 1 100 ? -2.959 -9.378 -1.253 1.00 91.56 100 PHE A C 1
ATOM 777 O O . PHE A 1 100 ? -3.987 -9.743 -1.813 1.00 91.56 100 PHE A O 1
ATOM 784 N N . LEU A 1 101 ? -2.185 -10.231 -0.574 1.00 91.19 101 LEU A N 1
ATOM 785 C CA . LEU A 1 101 ? -2.488 -11.652 -0.390 1.00 91.19 101 LEU A CA 1
ATOM 786 C C . LEU A 1 101 ? -2.984 -11.929 1.037 1.00 91.19 101 LEU A C 1
ATOM 788 O O . LEU A 1 101 ? -2.549 -11.240 1.960 1.00 91.19 101 LEU A O 1
ATOM 792 N N . PRO A 1 102 ? -3.826 -12.959 1.249 1.00 92.69 102 PRO A N 1
ATOM 793 C CA . PRO A 1 102 ? -4.218 -13.389 2.587 1.00 92.69 102 PRO A CA 1
ATOM 794 C C . PRO A 1 102 ? -3.022 -13.634 3.511 1.00 92.69 102 PRO A C 1
ATOM 796 O O . PRO A 1 102 ? -1.965 -14.129 3.095 1.00 92.69 102 PRO A O 1
ATOM 799 N N . PHE A 1 103 ? -3.194 -13.310 4.789 1.00 92.06 103 PHE A N 1
ATOM 800 C CA . PHE A 1 103 ? -2.247 -13.740 5.810 1.00 92.06 103 PHE A CA 1
ATOM 801 C C . PHE A 1 103 ? -2.487 -15.220 6.151 1.00 92.06 103 PHE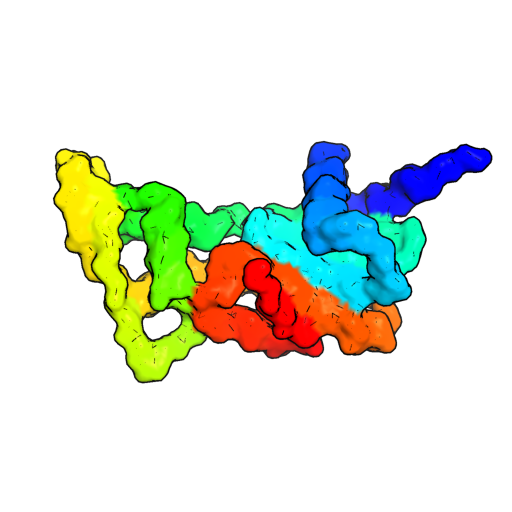 A C 1
ATOM 803 O O . PHE A 1 103 ? -3.615 -15.695 6.041 1.00 92.06 103 PHE A O 1
ATOM 810 N N . PRO A 1 104 ? -1.466 -15.960 6.631 1.00 92.62 104 PRO A N 1
ATOM 811 C CA . PRO A 1 104 ? -1.687 -17.290 7.206 1.00 92.62 104 PRO A CA 1
ATOM 812 C C . PRO A 1 104 ? -2.696 -17.262 8.363 1.00 92.62 104 PRO A C 1
ATOM 814 O O . PRO A 1 104 ? -3.467 -18.198 8.542 1.00 92.62 104 PRO A O 1
ATOM 817 N N . GLN A 1 105 ? -2.694 -16.162 9.120 1.00 95.44 105 GLN A N 1
ATOM 818 C CA . GLN A 1 105 ? -3.701 -15.817 10.109 1.00 95.44 105 GLN A CA 1
ATOM 819 C C . GLN A 1 105 ? -4.046 -14.340 9.930 1.00 95.44 105 GLN A C 1
ATOM 821 O O . GLN A 1 105 ? -3.162 -13.488 10.030 1.00 95.44 105 GLN A O 1
ATOM 826 N N . GLU A 1 106 ? -5.310 -14.043 9.631 1.00 96.56 106 GLU A N 1
ATOM 827 C CA . GLU 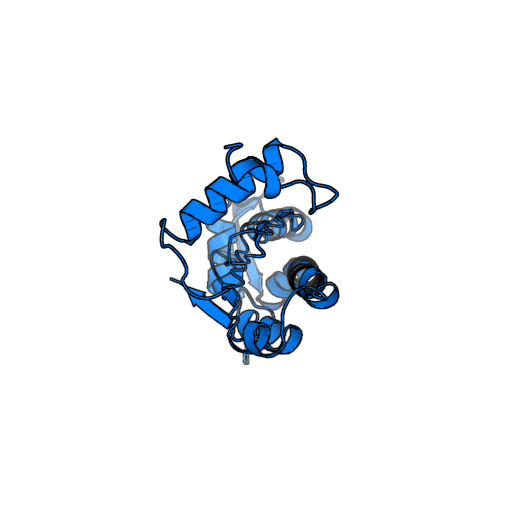A 1 106 ? -5.765 -12.663 9.455 1.00 96.56 106 GLU A CA 1
ATOM 828 C C . GLU A 1 106 ? -5.566 -11.866 10.750 1.00 96.56 106 GLU A C 1
ATOM 830 O O . GLU A 1 106 ? -5.768 -12.357 11.862 1.00 96.56 106 GLU A O 1
ATOM 835 N N . GLN A 1 107 ? -5.131 -10.624 10.581 1.00 96.88 107 GLN A N 1
ATOM 836 C CA . GLN A 1 107 ? -4.801 -9.702 11.658 1.00 96.88 107 GLN A CA 1
ATOM 837 C C . GLN A 1 107 ? -5.942 -8.718 11.916 1.00 96.88 107 GLN A C 1
ATOM 839 O O . GLN A 1 107 ? -6.704 -8.394 10.999 1.00 96.88 107 GLN A O 1
ATOM 844 N N . ILE A 1 108 ? -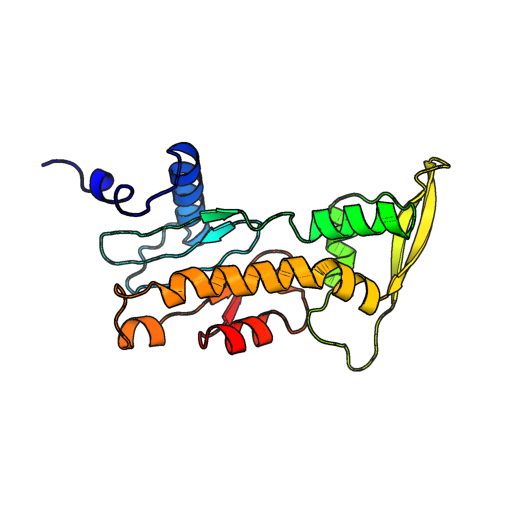6.011 -8.223 13.150 1.00 97.50 108 ILE A N 1
ATOM 845 C CA . ILE A 1 108 ? -6.887 -7.136 13.596 1.00 97.50 108 ILE A CA 1
ATOM 846 C C . ILE A 1 108 ? -5.993 -6.016 14.129 1.00 97.50 108 ILE A C 1
ATOM 848 O O . ILE A 1 108 ? -4.973 -6.285 14.768 1.00 97.50 108 ILE A O 1
ATOM 852 N N . TYR A 1 109 ? -6.364 -4.770 13.857 1.00 97.69 109 TYR A N 1
ATOM 853 C CA . TYR A 1 109 ? -5.646 -3.581 14.289 1.00 97.69 109 TYR A CA 1
ATOM 854 C C . TYR A 1 109 ? -6.615 -2.560 14.888 1.00 97.69 109 TYR A C 1
ATOM 856 O O . TYR A 1 109 ? -7.651 -2.267 14.295 1.00 97.69 109 TYR A O 1
ATOM 864 N N . MET A 1 110 ? -6.262 -2.002 16.049 1.00 97.94 110 MET A N 1
ATOM 865 C CA . MET A 1 110 ? -7.034 -0.940 16.700 1.00 97.94 110 MET A CA 1
ATOM 866 C C . MET A 1 110 ? -6.700 0.414 16.080 1.00 97.94 110 MET A C 1
ATOM 868 O O . MET A 1 110 ? -5.573 0.897 16.202 1.00 97.94 110 MET A O 1
ATOM 872 N N . VAL A 1 111 ? -7.685 1.052 15.457 1.00 97.81 111 VAL A N 1
ATOM 873 C CA . VAL A 1 111 ? -7.534 2.374 14.845 1.00 97.81 111 VAL A CA 1
ATOM 874 C C . VAL A 1 111 ? -8.186 3.425 15.725 1.00 97.81 111 VAL A C 1
ATOM 876 O O . VAL A 1 111 ? -9.371 3.340 16.024 1.00 97.81 111 VAL A O 1
ATOM 879 N N . ASN A 1 112 ? -7.416 4.445 16.102 1.00 97.12 112 ASN A N 1
ATOM 880 C CA . ASN A 1 112 ? -7.916 5.585 16.864 1.00 97.12 112 ASN A CA 1
ATOM 881 C C . ASN A 1 112 ? -8.265 6.738 15.921 1.00 97.12 112 ASN A C 1
ATOM 883 O O . ASN A 1 112 ? -7.441 7.137 15.094 1.00 97.12 112 ASN A O 1
ATOM 887 N N . GLY A 1 113 ? -9.459 7.300 16.076 1.00 96.38 113 GLY A N 1
ATOM 888 C CA . GLY A 1 113 ? -9.937 8.408 15.256 1.00 96.38 113 GLY A CA 1
ATOM 889 C C . GLY A 1 113 ? -11.084 9.164 15.911 1.00 96.38 113 GLY A C 1
ATOM 890 O O . GLY A 1 113 ? -11.350 9.006 17.101 1.00 96.38 113 GLY A O 1
ATOM 891 N N . HIS A 1 114 ? -11.763 9.994 15.125 1.00 97.31 114 HIS A N 1
ATOM 892 C CA . HIS A 1 114 ? -12.934 10.747 15.565 1.00 97.31 114 HIS A CA 1
ATOM 893 C C . HIS A 1 114 ? -14.190 10.170 14.929 1.00 97.31 114 HIS A C 1
ATOM 895 O O . HIS A 1 114 ? -14.254 10.027 13.708 1.00 97.31 114 HIS A O 1
ATOM 901 N N . HIS A 1 115 ? -15.201 9.875 15.738 1.00 97.31 115 HIS A N 1
ATOM 902 C CA . HIS A 1 115 ? -16.490 9.459 15.203 1.00 97.31 115 HIS A CA 1
ATOM 903 C C . HIS A 1 115 ? -17.145 10.633 14.458 1.00 97.31 115 HIS A C 1
ATOM 905 O O . HIS A 1 115 ? -17.265 11.728 15.009 1.00 97.31 115 HIS A O 1
ATOM 911 N N . LEU A 1 116 ? -17.587 10.420 13.219 1.00 93.69 116 LEU A N 1
ATOM 912 C CA . LEU A 1 116 ? -18.055 11.486 12.326 1.00 93.69 116 LEU A CA 1
ATOM 913 C C . LEU A 1 116 ? -19.309 12.204 12.835 1.00 93.69 116 LEU A C 1
ATOM 915 O O . LEU A 1 116 ? -19.481 13.390 12.570 1.00 93.69 116 LEU A O 1
ATOM 919 N N . GLU A 1 117 ? -20.175 11.508 13.569 1.00 94.44 117 GLU A N 1
ATOM 920 C CA . GLU A 1 117 ? -21.431 12.094 14.058 1.00 94.44 117 GLU A CA 1
ATOM 921 C C . GLU A 1 117 ? -21.279 12.801 15.408 1.00 94.44 117 GLU A C 1
ATOM 923 O O . GLU A 1 117 ? -21.917 13.821 15.651 1.00 94.44 117 GLU A O 1
ATOM 928 N N . THR A 1 118 ? -20.444 12.265 16.302 1.00 94.56 118 THR A N 1
ATOM 929 C CA . THR A 1 118 ? -20.325 12.768 17.681 1.00 94.56 118 THR A CA 1
ATOM 930 C C . THR A 1 118 ? -19.092 13.647 17.869 1.00 94.56 118 THR A C 1
ATOM 932 O O . THR A 1 118 ? -19.019 14.399 18.838 1.00 94.56 118 THR A O 1
ATOM 935 N N . GLY A 1 119 ? -18.106 13.549 16.971 1.00 94.12 119 GLY A N 1
ATOM 936 C CA . GLY A 1 119 ? -16.805 14.214 17.062 1.00 94.12 119 GLY A CA 1
ATOM 937 C C . GLY A 1 119 ? -15.873 13.641 18.136 1.00 94.12 119 GLY A C 1
ATOM 938 O O . GLY A 1 119 ? -14.723 14.072 18.249 1.00 94.12 119 GLY A O 1
ATOM 939 N N . LEU A 1 120 ? -16.345 12.678 18.932 1.00 96.50 120 LEU A N 1
ATOM 940 C CA . LEU A 1 120 ? -15.604 12.141 20.067 1.00 96.50 120 LEU A CA 1
ATOM 941 C C . LEU A 1 120 ? -14.511 11.162 19.616 1.00 96.50 120 LEU A C 1
ATOM 943 O O . LEU A 1 120 ? -14.692 10.462 18.614 1.00 96.50 120 LEU A O 1
ATOM 947 N N . PRO A 1 121 ? -13.380 11.102 20.345 1.00 97.06 121 PRO A N 1
ATOM 948 C CA . PRO A 1 121 ? -12.346 10.116 20.084 1.00 97.06 121 PRO A CA 1
ATOM 949 C C . PRO A 1 121 ? -12.882 8.711 20.367 1.00 97.06 121 PRO A C 1
ATOM 951 O O . PRO A 1 121 ? -13.413 8.450 21.449 1.00 97.06 121 PRO A O 1
ATOM 954 N N . VAL A 1 122 ? -12.728 7.816 19.397 1.00 96.94 122 VAL A N 1
ATOM 955 C CA . VAL A 1 122 ? -13.136 6.409 19.483 1.00 96.94 122 VAL A CA 1
ATOM 956 C C . VAL A 1 122 ? -12.052 5.505 18.895 1.00 96.94 122 VAL A C 1
ATOM 958 O O . VAL A 1 122 ? -11.185 5.960 18.140 1.00 96.94 122 VAL A O 1
ATOM 961 N N . SER A 1 123 ? -12.107 4.225 19.255 1.00 96.44 123 SER A N 1
ATOM 962 C CA . SER A 1 123 ? -11.182 3.195 18.789 1.00 96.44 123 SER A CA 1
ATOM 963 C C . SER A 1 123 ? -11.971 2.059 18.147 1.00 96.44 123 SER A C 1
ATOM 965 O O . SER A 1 123 ? -12.817 1.466 18.810 1.00 96.44 123 SER A O 1
ATOM 967 N N . GLU A 1 124 ? -11.668 1.738 16.892 1.00 97.06 124 GLU A N 1
ATOM 968 C CA . GLU A 1 124 ? -12.364 0.705 16.116 1.00 97.06 124 GLU A CA 1
ATOM 969 C C . GLU A 1 124 ? -11.418 -0.444 15.753 1.00 97.06 124 GLU A C 1
ATOM 971 O O . GLU A 1 124 ? -10.248 -0.224 15.424 1.00 97.06 124 GLU A O 1
ATOM 976 N N . GLU A 1 125 ? -11.930 -1.675 15.792 1.00 97.62 125 GLU A N 1
ATOM 977 C CA . GLU A 1 125 ? -11.214 -2.865 15.329 1.00 97.62 125 GLU A CA 1
ATOM 978 C C . GLU A 1 125 ? -11.343 -3.001 13.813 1.00 97.62 125 GLU A C 1
ATOM 980 O O . GLU A 1 125 ? -12.435 -3.197 13.281 1.00 97.62 125 GLU A O 1
ATOM 985 N N . ILE A 1 126 ? -10.211 -2.940 13.110 1.00 98.31 126 ILE A N 1
ATOM 986 C CA . ILE A 1 126 ? -10.155 -3.104 11.658 1.00 98.31 126 ILE A CA 1
ATOM 987 C C . ILE A 1 126 ? -9.400 -4.383 11.319 1.00 98.31 126 ILE A C 1
ATOM 989 O O . ILE A 1 126 ? -8.272 -4.597 11.765 1.00 98.31 126 ILE A O 1
ATOM 993 N N . SER A 1 127 ? -10.007 -5.239 10.501 1.00 98.25 127 SER A N 1
ATOM 994 C CA . SER A 1 127 ? -9.376 -6.476 10.044 1.00 98.25 127 SER A CA 1
ATOM 995 C C . SER A 1 127 ? -8.545 -6.278 8.773 1.00 98.25 127 SER A C 1
ATOM 997 O O . SER A 1 127 ? -8.859 -5.478 7.892 1.00 98.25 127 SER A O 1
ATOM 999 N N . SER A 1 128 ? -7.501 -7.087 8.628 1.00 97.88 128 SER A N 1
ATOM 1000 C CA . SER A 1 128 ? -6.677 -7.166 7.408 1.00 97.88 128 SER A CA 1
ATOM 1001 C C . SER A 1 128 ? -7.484 -7.545 6.161 1.00 97.88 128 SER A C 1
ATOM 1003 O O . SER A 1 128 ? -7.152 -7.097 5.065 1.00 97.88 128 SER A O 1
ATOM 1005 N N . VAL A 1 129 ? -8.583 -8.293 6.318 1.00 97.94 129 VAL A N 1
ATOM 1006 C CA . VAL A 1 129 ? -9.531 -8.606 5.235 1.00 97.94 129 VAL A CA 1
ATOM 1007 C C . VAL A 1 129 ? -10.216 -7.338 4.723 1.00 97.94 129 VAL A C 1
ATOM 1009 O O . VAL A 1 129 ? -10.297 -7.141 3.512 1.00 97.94 129 VAL A O 1
ATOM 1012 N N . GLN A 1 130 ? -10.663 -6.462 5.626 1.00 98.12 130 GLN A N 1
ATOM 1013 C CA . GLN A 1 130 ? -11.283 -5.183 5.272 1.00 98.12 130 GLN A CA 1
ATOM 1014 C C . GLN A 1 130 ? -10.293 -4.252 4.574 1.00 98.12 130 GLN A C 1
ATOM 1016 O O . GLN A 1 130 ? -10.597 -3.730 3.503 1.00 98.12 130 GLN A O 1
ATOM 1021 N N . VAL A 1 131 ? -9.082 -4.108 5.127 1.00 97.38 131 VAL A N 1
ATOM 1022 C CA . VAL A 1 131 ? -8.015 -3.293 4.517 1.00 97.38 131 VAL A CA 1
ATOM 1023 C C . VAL A 1 131 ? -7.678 -3.804 3.115 1.00 97.38 131 VAL A C 1
ATOM 1025 O O . VAL A 1 131 ? -7.598 -3.022 2.169 1.00 97.38 131 VAL A O 1
ATOM 1028 N N . ARG A 1 132 ? -7.526 -5.123 2.952 1.00 96.50 132 ARG A N 1
ATOM 1029 C CA . ARG A 1 132 ? -7.267 -5.752 1.651 1.00 96.50 132 ARG A CA 1
ATOM 1030 C C . ARG A 1 132 ? -8.414 -5.517 0.671 1.00 96.50 132 ARG A C 1
ATOM 1032 O O . ARG A 1 132 ? -8.157 -5.151 -0.473 1.00 96.50 132 ARG A O 1
ATOM 1039 N N . GLY A 1 133 ? -9.661 -5.679 1.110 1.00 96.38 133 GLY A N 1
ATOM 1040 C CA . GLY A 1 133 ? -10.849 -5.422 0.293 1.00 96.38 133 GLY A CA 1
ATOM 1041 C C . GLY A 1 133 ? -10.902 -3.981 -0.215 1.00 96.38 133 GLY A C 1
ATOM 1042 O O . GLY A 1 133 ? -11.019 -3.769 -1.419 1.00 96.38 133 GLY A O 1
ATOM 1043 N N . ALA A 1 134 ? -10.707 -3.009 0.680 1.00 95.94 134 ALA A N 1
ATOM 1044 C CA . ALA A 1 134 ? -10.693 -1.585 0.344 1.00 95.94 134 ALA A CA 1
ATOM 1045 C C . ALA A 1 134 ? -9.604 -1.224 -0.681 1.00 95.94 134 ALA A C 1
ATOM 1047 O O . ALA A 1 134 ? -9.821 -0.389 -1.553 1.00 95.94 134 ALA A O 1
ATOM 1048 N N . LEU A 1 135 ? -8.434 -1.866 -0.602 1.00 93.06 135 LEU A N 1
ATOM 1049 C CA . LEU A 1 135 ? -7.297 -1.567 -1.474 1.00 93.06 135 LEU A CA 1
ATOM 1050 C C . LEU A 1 135 ? -7.269 -2.370 -2.781 1.00 93.06 135 LEU A C 1
ATOM 1052 O O . LEU A 1 135 ? -6.490 -2.029 -3.669 1.00 93.06 135 LEU A O 1
ATOM 1056 N N . THR A 1 136 ? -8.071 -3.429 -2.922 1.00 91.50 136 THR A N 1
ATOM 1057 C CA . THR A 1 136 ? -7.947 -4.387 -4.038 1.00 91.50 136 THR A CA 1
ATOM 1058 C C . THR A 1 136 ? -8.048 -3.704 -5.402 1.00 91.50 136 THR A C 1
ATOM 1060 O O . THR A 1 136 ? -7.170 -3.896 -6.242 1.00 91.50 136 THR A O 1
ATOM 1063 N N . GLU A 1 137 ? -9.068 -2.866 -5.613 1.00 89.12 137 GLU A N 1
ATOM 1064 C CA . GLU A 1 137 ? -9.266 -2.159 -6.886 1.00 89.12 137 GLU A CA 1
ATOM 1065 C C . GLU A 1 137 ? -8.088 -1.231 -7.206 1.00 89.12 137 GLU A C 1
ATOM 1067 O O . GLU A 1 137 ? -7.557 -1.244 -8.317 1.00 89.12 137 GLU A O 1
ATOM 1072 N N . THR A 1 138 ? -7.623 -0.467 -6.215 1.00 86.56 138 THR A N 1
ATOM 1073 C CA . THR A 1 138 ? -6.480 0.438 -6.367 1.00 86.56 138 THR A CA 1
ATOM 1074 C C . THR A 1 138 ? -5.209 -0.325 -6.727 1.00 86.56 138 THR A C 1
ATOM 1076 O O . THR A 1 138 ? -4.498 0.065 -7.650 1.00 86.56 138 THR A O 1
ATOM 1079 N N . LEU A 1 139 ? -4.921 -1.430 -6.035 1.00 86.50 139 LEU A N 1
ATOM 1080 C CA . LEU A 1 139 ? -3.705 -2.217 -6.250 1.00 86.50 139 LEU A CA 1
ATOM 1081 C C . LEU A 1 139 ? -3.720 -2.959 -7.591 1.00 86.50 139 LEU A C 1
ATOM 1083 O O . LEU A 1 139 ? -2.700 -2.976 -8.280 1.00 86.50 139 LEU A O 1
ATOM 1087 N N . GLU A 1 140 ? -4.861 -3.512 -8.002 1.00 85.94 140 GLU A N 1
ATOM 1088 C CA . GLU A 1 140 ? -5.017 -4.107 -9.337 1.00 85.94 140 GLU A CA 1
ATOM 1089 C C . GLU A 1 140 ? -4.916 -3.046 -10.441 1.00 85.94 140 GLU A C 1
ATOM 1091 O O . GLU A 1 140 ? -4.257 -3.267 -11.458 1.00 85.94 140 GLU A O 1
ATOM 1096 N N . GLY A 1 141 ? -5.466 -1.849 -10.217 1.00 80.69 141 GLY A N 1
ATOM 1097 C CA . GLY A 1 141 ? -5.277 -0.706 -11.109 1.00 80.69 141 GLY A CA 1
ATOM 1098 C C . GLY A 1 141 ? -3.802 -0.326 -11.267 1.00 80.69 141 GLY A C 1
ATOM 1099 O O . GLY A 1 141 ? -3.344 -0.070 -12.382 1.00 80.69 141 GLY A O 1
ATOM 1100 N N . ILE A 1 142 ? -3.024 -0.340 -10.180 1.00 79.06 142 ILE A N 1
ATOM 1101 C CA . ILE A 1 142 ? -1.570 -0.113 -10.228 1.00 79.06 142 ILE A CA 1
ATOM 1102 C C . ILE A 1 142 ? -0.888 -1.186 -11.082 1.00 79.06 142 ILE A C 1
ATOM 1104 O O . ILE A 1 142 ? -0.132 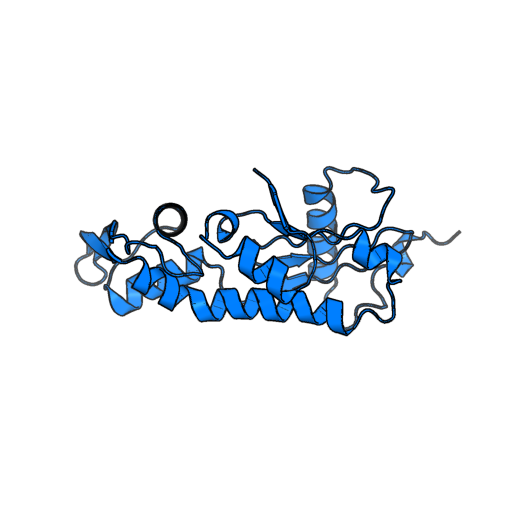-0.839 -11.988 1.00 79.06 142 ILE A O 1
ATOM 1108 N N . ILE A 1 143 ? -1.189 -2.468 -10.856 1.00 81.00 143 ILE A N 1
ATOM 1109 C CA . ILE A 1 143 ? -0.610 -3.580 -11.627 1.00 81.00 143 ILE A CA 1
ATOM 1110 C C . ILE A 1 143 ? -0.957 -3.456 -13.117 1.00 81.00 143 ILE A C 1
ATOM 1112 O O . ILE A 1 143 ? -0.067 -3.534 -13.965 1.00 81.00 143 ILE A O 1
ATOM 1116 N N . GLY A 1 144 ? -2.227 -3.220 -13.456 1.00 77.69 144 GLY A N 1
ATOM 1117 C CA . GLY A 1 144 ? -2.669 -3.066 -14.844 1.00 77.69 144 GLY A CA 1
ATOM 1118 C C . GLY A 1 144 ? -1.977 -1.899 -15.548 1.00 77.69 144 GLY A C 1
ATOM 1119 O O . GLY A 1 144 ? -1.508 -2.025 -16.682 1.00 77.69 144 GLY A O 1
ATOM 1120 N N . ASN A 1 145 ? -1.820 -0.779 -14.848 1.00 72.25 145 ASN A N 1
ATOM 1121 C CA . ASN A 1 145 ? -1.111 0.369 -15.389 1.00 72.25 145 ASN A CA 1
ATOM 1122 C C . ASN A 1 145 ? 0.408 0.139 -15.490 1.00 72.25 145 ASN A C 1
ATOM 1124 O O . ASN A 1 145 ? 1.034 0.699 -16.388 1.00 72.25 145 ASN A O 1
ATOM 1128 N N . CYS A 1 146 ? 1.008 -0.710 -14.646 1.00 72.00 146 CYS A N 1
ATOM 1129 C CA . CYS A 1 146 ? 2.394 -1.165 -14.814 1.00 72.00 146 CYS A CA 1
ATOM 1130 C C . CYS A 1 146 ? 2.574 -2.026 -16.076 1.00 72.00 146 CYS A C 1
ATOM 1132 O O . CYS A 1 146 ? 3.607 -1.929 -16.737 1.00 72.00 146 CYS A O 1
ATOM 1134 N N . LEU A 1 147 ? 1.573 -2.832 -16.441 1.00 72.38 147 LEU A N 1
ATOM 1135 C CA . LEU A 1 147 ? 1.603 -3.667 -17.648 1.00 72.38 147 LEU A CA 1
ATOM 1136 C C . LEU A 1 147 ? 1.411 -2.861 -18.935 1.00 72.38 147 LEU A C 1
ATOM 1138 O O . LEU A 1 147 ? 1.978 -3.211 -19.968 1.00 72.38 147 LEU A O 1
ATOM 1142 N N . HIS A 1 148 ? 0.645 -1.768 -18.890 1.00 66.38 148 HIS A N 1
ATOM 1143 C CA . HIS A 1 148 ? 0.309 -0.997 -20.087 1.00 66.38 148 HIS A CA 1
ATOM 1144 C C . HIS A 1 148 ? 1.554 -0.522 -20.870 1.00 66.38 148 HIS A C 1
ATOM 1146 O O . HIS A 1 148 ? 1.599 -0.737 -22.079 1.00 66.38 148 HIS A O 1
ATOM 1152 N N . PRO A 1 149 ? 2.594 0.089 -20.266 1.00 59.22 149 PRO A N 1
ATOM 1153 C CA . PRO A 1 149 ? 3.829 0.406 -20.981 1.00 59.22 149 PRO A CA 1
ATOM 1154 C C . PRO A 1 149 ? 4.546 -0.831 -21.528 1.00 59.22 149 PRO A C 1
ATOM 1156 O O . PRO A 1 149 ? 4.997 -0.791 -22.668 1.00 59.22 149 PRO A O 1
ATOM 1159 N N . LEU A 1 150 ? 4.622 -1.921 -20.750 1.00 63.47 150 LEU A N 1
ATOM 1160 C CA . LEU A 1 150 ? 5.284 -3.174 -21.150 1.00 63.47 150 LEU A CA 1
ATOM 1161 C C . LEU A 1 150 ? 4.649 -3.790 -22.404 1.00 63.47 150 LEU A C 1
ATOM 1163 O O . LEU A 1 150 ? 5.357 -4.343 -23.238 1.00 63.47 150 LEU A O 1
ATOM 1167 N N . ASN A 1 151 ? 3.340 -3.616 -22.584 1.00 60.97 151 ASN A N 1
ATOM 1168 C CA . ASN A 1 151 ? 2.610 -4.112 -23.752 1.00 60.97 151 ASN A CA 1
ATOM 1169 C C . ASN A 1 151 ? 2.797 -3.260 -25.021 1.00 60.97 151 ASN A C 1
ATOM 1171 O O . ASN A 1 151 ? 2.500 -3.732 -26.114 1.00 60.97 151 ASN A O 1
ATOM 1175 N N . HIS A 1 152 ? 3.280 -2.019 -24.902 1.00 52.25 152 HIS A N 1
ATOM 1176 C CA . HIS A 1 152 ? 3.529 -1.111 -26.036 1.00 52.25 152 HIS A CA 1
ATOM 1177 C C . HIS A 1 152 ? 5.024 -0.895 -26.305 1.00 52.25 152 HIS A C 1
ATOM 1179 O O . HIS A 1 152 ? 5.430 0.063 -26.965 1.00 52.25 152 HIS A O 1
ATOM 1185 N N . ILE A 1 153 ? 5.861 -1.779 -25.767 1.00 52.31 153 ILE A N 1
ATOM 1186 C CA . ILE A 1 153 ? 7.316 -1.697 -25.809 1.00 52.31 153 ILE A CA 1
ATOM 1187 C C . ILE A 1 153 ? 7.881 -2.306 -27.121 1.00 52.31 153 ILE A C 1
ATOM 1189 O O . ILE A 1 153 ? 8.889 -3.000 -27.149 1.00 52.31 153 ILE A O 1
ATOM 1193 N N . ASP A 1 154 ? 7.367 -1.877 -28.280 1.00 49.34 154 ASP A N 1
ATOM 1194 C CA . ASP A 1 154 ? 8.060 -2.079 -29.580 1.00 49.34 154 ASP A CA 1
ATOM 1195 C C . ASP A 1 154 ? 9.453 -1.395 -29.620 1.00 49.34 154 ASP A C 1
ATOM 1197 O O . ASP A 1 154 ? 10.202 -1.461 -30.593 1.00 49.34 154 ASP A O 1
ATOM 1201 N N . LEU A 1 155 ? 9.801 -0.686 -28.543 1.00 49.66 155 LEU A N 1
ATOM 1202 C CA . LEU A 1 155 ? 10.942 0.195 -28.392 1.00 49.66 155 LEU A CA 1
ATOM 1203 C C . LEU A 1 155 ? 12.074 -0.377 -27.512 1.00 49.66 155 LEU A C 1
ATOM 120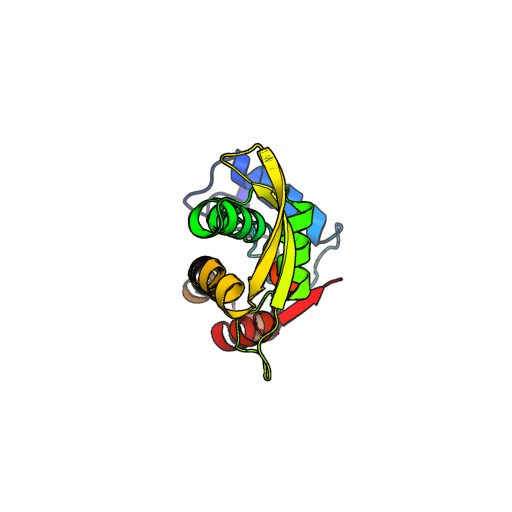5 O O . LEU A 1 155 ? 13.115 0.284 -27.440 1.00 49.66 155 LEU A O 1
ATOM 1209 N N . ILE A 1 156 ? 11.919 -1.533 -26.847 1.00 53.38 156 ILE A N 1
ATOM 1210 C CA . ILE A 1 156 ? 12.950 -2.147 -25.970 1.00 53.38 156 ILE A CA 1
ATOM 1211 C C . ILE A 1 156 ? 13.325 -3.537 -26.502 1.00 53.38 156 ILE A C 1
ATOM 1213 O O . ILE A 1 156 ? 12.453 -4.317 -26.868 1.00 53.38 156 ILE A O 1
ATOM 1217 N N . SER A 1 157 ? 14.622 -3.860 -26.552 1.00 59.25 157 SER A N 1
ATOM 1218 C CA . SER A 1 157 ? 15.073 -5.204 -26.941 1.00 59.25 157 SER A CA 1
ATOM 1219 C C . SER A 1 157 ? 14.871 -6.226 -25.813 1.00 59.25 157 SER A C 1
ATOM 1221 O O . SER A 1 157 ? 14.856 -5.869 -24.634 1.00 59.25 157 SER A O 1
ATOM 1223 N N . HIS A 1 158 ? 14.793 -7.517 -26.155 1.00 64.12 158 HIS A N 1
ATOM 1224 C CA . HIS A 1 158 ? 14.713 -8.603 -25.165 1.00 64.12 158 HIS A CA 1
ATOM 1225 C C . HIS A 1 158 ? 15.827 -8.538 -24.103 1.00 64.12 158 HIS A C 1
ATOM 1227 O O . HIS A 1 158 ? 15.553 -8.703 -22.912 1.00 64.12 158 HIS A O 1
ATOM 1233 N N . ASP A 1 159 ? 17.061 -8.221 -24.503 1.00 65.81 159 ASP A N 1
ATOM 1234 C CA . ASP A 1 159 ? 18.197 -8.089 -23.580 1.00 65.81 159 ASP A CA 1
ATOM 1235 C C . ASP A 1 159 ? 17.997 -6.953 -22.567 1.00 65.81 159 ASP A C 1
ATOM 1237 O O . ASP A 1 159 ? 18.309 -7.093 -21.386 1.00 65.81 159 ASP A O 1
ATOM 1241 N N . GLN A 1 160 ? 17.430 -5.827 -23.010 1.00 61.44 160 GLN A N 1
ATOM 1242 C CA . GLN A 1 160 ? 17.169 -4.670 -22.153 1.00 61.44 160 GLN A CA 1
ATOM 1243 C C . GLN A 1 160 ? 16.016 -4.923 -21.179 1.00 61.44 160 GLN A C 1
ATOM 1245 O O . GLN A 1 160 ? 16.077 -4.493 -20.026 1.00 61.44 160 GLN A O 1
ATOM 1250 N N . LEU A 1 161 ? 14.981 -5.645 -21.613 1.00 66.06 161 LEU A N 1
ATOM 1251 C CA . LEU A 1 161 ? 13.886 -6.047 -20.733 1.00 66.06 161 LEU A CA 1
ATOM 1252 C C . LEU A 1 161 ? 14.386 -7.006 -19.644 1.00 66.06 161 LEU A C 1
ATOM 1254 O O . LEU A 1 161 ? 14.050 -6.839 -18.478 1.00 66.06 161 LEU A O 1
ATOM 1258 N N . THR A 1 162 ? 15.268 -7.941 -20.003 1.00 67.19 162 THR A N 1
ATOM 1259 C CA . THR A 1 162 ? 15.861 -8.911 -19.064 1.00 67.19 162 THR A CA 1
ATOM 1260 C C . THR A 1 162 ? 16.723 -8.238 -17.986 1.00 67.19 162 THR A C 1
ATOM 1262 O O . THR A 1 162 ? 16.797 -8.714 -16.857 1.00 67.19 162 THR A O 1
ATOM 1265 N N . GLN A 1 163 ? 17.362 -7.112 -18.313 1.00 68.31 163 GLN A N 1
ATOM 1266 C CA . GLN A 1 163 ? 18.151 -6.311 -17.366 1.00 68.31 163 GLN A CA 1
ATOM 1267 C C . GLN A 1 163 ? 17.303 -5.332 -16.539 1.00 68.31 163 GLN A C 1
ATOM 1269 O O . GLN A 1 163 ? 17.810 -4.717 -15.598 1.00 68.31 163 GLN A O 1
ATOM 1274 N N . SER A 1 164 ? 16.027 -5.162 -16.888 1.00 70.38 164 SER A N 1
ATOM 1275 C CA . SER A 1 164 ? 15.140 -4.226 -16.210 1.00 70.38 164 SER A CA 1
ATOM 1276 C C . SER A 1 164 ? 14.667 -4.787 -14.868 1.00 70.38 164 SER A C 1
ATOM 1278 O O . SER A 1 164 ? 14.380 -5.973 -14.718 1.00 70.38 164 SER A O 1
ATOM 1280 N N . GLN A 1 165 ? 14.551 -3.904 -13.881 1.00 73.31 165 GLN A N 1
ATOM 1281 C CA . GLN A 1 165 ? 13.979 -4.204 -12.572 1.00 73.31 165 GLN A CA 1
ATOM 1282 C C . GLN A 1 165 ? 13.015 -3.090 -12.180 1.00 73.31 165 GLN A C 1
ATOM 1284 O O . GLN A 1 165 ? 13.255 -1.939 -12.533 1.00 73.31 165 GLN A O 1
ATOM 1289 N N . ILE A 1 166 ? 11.979 -3.437 -11.425 1.00 76.56 166 ILE A N 1
ATOM 1290 C CA . ILE A 1 166 ? 11.011 -2.525 -10.819 1.00 76.56 166 ILE A CA 1
ATOM 1291 C C . ILE A 1 166 ? 11.507 -2.175 -9.420 1.00 76.56 166 ILE A C 1
ATOM 1293 O O . ILE A 1 166 ? 11.726 -3.077 -8.620 1.00 76.56 166 ILE A O 1
ATOM 1297 N N . THR A 1 167 ? 11.644 -0.893 -9.089 1.00 76.25 167 THR A N 1
ATOM 1298 C CA . THR A 1 167 ? 11.986 -0.472 -7.721 1.00 76.25 167 THR A CA 1
ATOM 1299 C C . THR A 1 167 ? 10.762 0.079 -6.989 1.00 76.25 167 THR A C 1
ATOM 1301 O O . THR A 1 167 ? 10.324 1.177 -7.305 1.00 76.25 167 THR A O 1
ATOM 1304 N N . LEU A 1 168 ? 10.235 -0.644 -5.997 1.00 76.88 168 LEU A N 1
ATOM 1305 C CA . LEU A 1 168 ? 9.098 -0.232 -5.168 1.00 76.88 168 LEU A CA 1
ATOM 1306 C C . LEU A 1 168 ? 9.516 0.718 -4.042 1.00 76.88 168 LEU A C 1
ATOM 1308 O O . LEU A 1 168 ? 10.409 0.413 -3.249 1.00 76.88 168 LEU A O 1
ATOM 1312 N N . ARG A 1 169 ? 8.788 1.833 -3.929 1.00 76.38 169 ARG A N 1
ATOM 1313 C CA . ARG A 1 169 ? 8.928 2.854 -2.880 1.00 76.38 169 ARG A CA 1
ATOM 1314 C C . ARG A 1 169 ? 7.559 3.264 -2.326 1.00 76.38 169 ARG A C 1
ATOM 1316 O O . ARG A 1 169 ? 6.530 3.013 -2.953 1.00 76.38 169 ARG A O 1
ATOM 1323 N N . GLY A 1 170 ? 7.566 3.946 -1.180 1.00 76.69 170 GLY A N 1
ATOM 1324 C CA . GLY A 1 170 ? 6.363 4.504 -0.553 1.00 76.69 170 GLY A CA 1
ATOM 1325 C C . GLY A 1 170 ? 5.515 3.484 0.206 1.00 76.69 170 GLY A C 1
ATOM 1326 O O . GLY A 1 170 ? 5.965 2.376 0.478 1.00 76.69 170 GLY A O 1
ATOM 1327 N N . THR A 1 171 ? 4.277 3.853 0.542 1.00 78.94 171 THR A N 1
ATOM 1328 C CA . THR A 1 171 ? 3.388 3.078 1.433 1.00 78.94 171 THR A CA 1
ATOM 1329 C C . THR A 1 171 ? 3.099 1.664 0.930 1.00 78.94 171 THR A C 1
ATOM 1331 O O . THR A 1 171 ? 3.035 0.713 1.702 1.00 78.94 171 THR A O 1
ATOM 1334 N N . ILE A 1 172 ? 2.972 1.487 -0.383 1.00 81.12 172 ILE A N 1
ATOM 1335 C CA . ILE A 1 172 ? 2.673 0.181 -0.982 1.00 81.12 172 ILE A CA 1
ATOM 1336 C C . ILE A 1 172 ? 3.784 -0.861 -0.789 1.00 81.12 172 ILE A C 1
ATOM 1338 O O . ILE A 1 172 ? 3.530 -2.053 -0.946 1.00 81.12 172 ILE A O 1
ATOM 1342 N N . LYS A 1 173 ? 5.009 -0.443 -0.435 1.00 83.94 173 LYS A N 1
ATOM 1343 C CA . LYS A 1 173 ? 6.117 -1.368 -0.171 1.00 83.94 173 LYS A CA 1
ATOM 1344 C C . LYS A 1 173 ? 5.865 -2.236 1.062 1.00 83.94 173 LYS A C 1
ATOM 1346 O O . LYS A 1 173 ? 6.435 -3.315 1.171 1.00 83.94 173 LYS A O 1
ATOM 1351 N N . TYR A 1 174 ? 5.002 -1.765 1.962 1.00 86.19 174 TYR A N 1
ATOM 1352 C CA . TYR A 1 174 ? 4.619 -2.468 3.181 1.00 86.19 174 TYR A CA 1
ATOM 1353 C C . TYR A 1 174 ? 3.476 -3.467 2.963 1.00 86.19 174 TYR A C 1
ATOM 1355 O O . TYR A 1 174 ? 3.212 -4.295 3.829 1.00 86.19 174 TYR A O 1
ATOM 1363 N N . LEU A 1 175 ? 2.820 -3.443 1.797 1.00 90.88 175 LEU A N 1
ATOM 1364 C CA . LEU A 1 175 ? 1.717 -4.350 1.502 1.00 90.88 175 LEU A CA 1
ATOM 1365 C C . LEU A 1 175 ? 2.229 -5.768 1.271 1.00 90.88 175 LEU A C 1
ATOM 1367 O O . LEU A 1 175 ? 2.880 -6.073 0.265 1.00 90.88 175 LEU A O 1
ATOM 1371 N N . ARG A 1 176 ? 1.865 -6.670 2.184 1.00 92.38 176 ARG A N 1
ATOM 1372 C CA . ARG A 1 176 ? 2.232 -8.083 2.089 1.00 92.38 176 ARG A CA 1
ATOM 1373 C C . ARG A 1 176 ? 1.792 -8.682 0.750 1.00 92.38 176 ARG A C 1
ATOM 1375 O O . ARG A 1 176 ? 0.610 -8.669 0.407 1.00 92.38 176 ARG A O 1
ATOM 1382 N N . GLY A 1 177 ? 2.746 -9.271 0.030 1.00 90.19 177 GLY A N 1
ATOM 1383 C CA . GLY A 1 177 ? 2.504 -10.005 -1.215 1.00 90.19 177 GLY A CA 1
ATOM 1384 C C . GLY A 1 177 ? 2.357 -9.130 -2.461 1.00 90.19 177 GLY A C 1
ATOM 1385 O O . GLY A 1 177 ? 2.283 -9.671 -3.561 1.00 90.19 177 GLY A O 1
ATOM 1386 N N . PHE A 1 178 ? 2.360 -7.799 -2.327 1.00 90.12 178 PHE A N 1
ATOM 1387 C CA . PHE A 1 178 ? 2.220 -6.911 -3.481 1.00 90.12 178 PHE A CA 1
ATOM 1388 C C . PHE A 1 178 ? 3.448 -6.959 -4.402 1.00 90.12 178 PHE A C 1
ATOM 1390 O O . PHE A 1 178 ? 3.311 -7.067 -5.618 1.00 90.12 178 PHE A O 1
ATOM 1397 N N . ASN A 1 179 ? 4.656 -6.964 -3.832 1.00 89.25 179 ASN A N 1
ATOM 1398 C CA . ASN A 1 179 ? 5.905 -7.112 -4.585 1.00 89.25 179 ASN A CA 1
ATOM 1399 C C . ASN A 1 179 ? 5.953 -8.421 -5.390 1.00 89.25 179 ASN A C 1
ATOM 1401 O O . ASN A 1 179 ? 6.328 -8.405 -6.560 1.00 89.25 179 ASN A O 1
ATOM 1405 N N . GLN A 1 180 ? 5.535 -9.535 -4.781 1.00 90.12 180 GLN A N 1
ATOM 1406 C CA . GLN A 1 180 ? 5.462 -10.837 -5.438 1.00 90.12 180 GLN A CA 1
ATOM 1407 C C . GLN A 1 180 ? 4.452 -10.811 -6.586 1.00 90.12 180 GLN A C 1
ATOM 1409 O O . GLN A 1 180 ? 4.797 -11.164 -7.710 1.00 90.12 180 GLN A O 1
ATOM 1414 N N . ARG A 1 181 ? 3.230 -10.332 -6.329 1.00 89.69 181 ARG A N 1
ATOM 1415 C CA . ARG A 1 181 ? 2.190 -10.222 -7.355 1.00 89.69 181 ARG A CA 1
ATOM 1416 C C . ARG A 1 181 ? 2.643 -9.367 -8.539 1.00 89.69 181 ARG A C 1
ATOM 1418 O O . ARG A 1 181 ? 2.367 -9.716 -9.685 1.00 89.69 181 ARG A O 1
ATOM 1425 N N . LEU A 1 182 ? 3.315 -8.247 -8.273 1.00 86.19 182 LEU A N 1
ATOM 1426 C CA . LEU A 1 182 ? 3.811 -7.354 -9.316 1.00 86.19 182 LEU A CA 1
ATOM 1427 C C . LEU A 1 182 ? 4.913 -8.022 -10.148 1.00 86.19 182 LEU A C 1
ATOM 1429 O O . LEU A 1 182 ? 4.917 -7.894 -11.372 1.00 86.19 182 LEU A O 1
ATOM 1433 N N . GLN A 1 183 ? 5.809 -8.770 -9.505 1.00 88.00 183 GLN A N 1
ATOM 1434 C CA . GLN A 1 183 ? 6.832 -9.561 -10.186 1.00 88.00 183 GLN A CA 1
ATOM 1435 C C . GLN A 1 183 ? 6.211 -10.664 -11.057 1.00 88.00 183 GLN A C 1
ATOM 1437 O O . GLN A 1 183 ? 6.612 -10.828 -12.204 1.00 88.00 183 GLN A O 1
ATOM 1442 N N . GLU A 1 184 ? 5.203 -11.377 -10.553 1.00 89.31 184 GLU A N 1
ATOM 1443 C CA . GLU A 1 184 ? 4.455 -12.390 -11.312 1.00 89.31 184 GLU A CA 1
ATOM 1444 C C . GLU A 1 184 ? 3.726 -11.785 -12.517 1.00 89.31 184 GLU A C 1
ATOM 1446 O O . GLU A 1 184 ? 3.745 -12.360 -13.601 1.00 89.31 184 GLU A O 1
ATOM 1451 N N . ALA A 1 185 ? 3.109 -10.612 -12.345 1.00 84.88 185 ALA A N 1
ATOM 1452 C CA . ALA A 1 185 ? 2.389 -9.933 -13.417 1.00 84.88 185 ALA A CA 1
ATOM 1453 C C . ALA A 1 185 ? 3.325 -9.464 -14.537 1.00 84.88 185 ALA A C 1
ATOM 1455 O O . ALA A 1 185 ? 3.016 -9.615 -15.714 1.00 84.88 185 ALA A O 1
ATOM 1456 N N . THR A 1 186 ? 4.446 -8.847 -14.161 1.00 78.44 186 THR A N 1
ATOM 1457 C CA . THR A 1 186 ? 5.333 -8.138 -15.095 1.00 78.44 186 THR A CA 1
ATOM 1458 C C . THR A 1 186 ? 6.466 -9.005 -15.634 1.00 78.44 186 THR A C 1
ATOM 1460 O O . THR A 1 186 ? 7.075 -8.650 -16.639 1.00 78.44 186 THR A O 1
ATOM 1463 N N . GLY A 1 187 ? 6.793 -10.109 -14.958 1.00 81.31 187 GLY A N 1
ATOM 1464 C CA . GLY A 1 187 ? 7.979 -10.918 -15.239 1.00 81.31 187 GLY A CA 1
ATOM 1465 C C . GLY A 1 187 ? 9.305 -10.230 -14.888 1.00 81.31 187 GLY A C 1
ATOM 1466 O O . GLY A 1 187 ? 10.368 -10.805 -15.116 1.00 81.31 187 GLY A O 1
ATOM 1467 N N . LEU A 1 188 ? 9.270 -9.012 -14.335 1.00 79.38 188 LEU A N 1
ATOM 1468 C CA . LEU A 1 188 ? 10.454 -8.232 -13.989 1.00 79.38 188 LEU A CA 1
ATOM 1469 C C . LEU A 1 188 ? 10.808 -8.404 -12.518 1.00 79.38 188 LEU A C 1
ATOM 1471 O O . LEU A 1 188 ? 9.938 -8.476 -11.650 1.00 79.38 188 LEU A O 1
ATOM 1475 N N . LYS A 1 189 ? 12.108 -8.403 -12.216 1.00 83.69 189 LYS A N 1
ATOM 1476 C CA . LYS A 1 189 ? 12.588 -8.411 -10.832 1.00 83.69 189 LYS A CA 1
ATOM 1477 C C . LYS A 1 189 ? 12.054 -7.183 -10.094 1.00 83.69 189 LYS A C 1
ATOM 1479 O O . LYS A 1 189 ? 12.258 -6.065 -10.559 1.00 83.69 189 LYS A O 1
ATOM 1484 N N . VAL A 1 190 ? 11.452 -7.383 -8.924 1.00 84.50 190 VAL A N 1
ATOM 1485 C CA . VAL A 1 190 ? 11.000 -6.290 -8.056 1.00 84.50 190 VAL A CA 1
ATOM 1486 C C . VAL A 1 190 ? 11.979 -6.108 -6.891 1.00 84.50 190 VAL A C 1
ATOM 1488 O O . VAL A 1 190 ? 12.283 -7.050 -6.163 1.00 84.50 190 VAL A O 1
ATOM 1491 N N . VAL A 1 191 ? 12.484 -4.891 -6.711 1.00 83.56 191 VAL A N 1
ATOM 1492 C CA . VAL A 1 191 ? 13.386 -4.473 -5.631 1.00 83.56 191 VAL A CA 1
ATOM 1493 C C . VAL A 1 191 ? 12.637 -3.500 -4.735 1.00 83.56 191 VAL A C 1
ATOM 1495 O O . VAL A 1 191 ? 12.068 -2.533 -5.221 1.00 83.56 191 VAL A O 1
ATOM 1498 N N . VAL A 1 192 ? 12.622 -3.741 -3.429 1.00 82.44 192 VAL A N 1
ATOM 1499 C CA . VAL A 1 192 ? 12.040 -2.806 -2.459 1.00 82.44 192 VAL A CA 1
ATOM 1500 C C . VAL A 1 192 ? 13.143 -1.898 -1.936 1.00 82.44 192 VAL A C 1
ATOM 1502 O O . VAL A 1 192 ? 14.195 -2.391 -1.535 1.00 82.44 192 VAL A O 1
ATOM 1505 N N . GLU A 1 193 ? 12.911 -0.588 -1.942 1.00 72.50 193 GLU A N 1
ATOM 1506 C CA . GLU A 1 193 ? 13.875 0.393 -1.447 1.00 72.50 193 GLU A CA 1
ATOM 1507 C C . GLU A 1 193 ? 13.400 1.028 -0.134 1.00 72.50 193 GLU A C 1
ATOM 1509 O O . GLU A 1 193 ? 12.216 1.358 0.047 1.00 72.50 193 GLU A O 1
ATOM 1514 N N . HIS A 1 194 ? 14.331 1.125 0.814 1.00 59.66 194 HIS A N 1
ATOM 1515 C CA . HIS A 1 194 ? 14.074 1.586 2.175 1.00 59.66 194 HIS A CA 1
ATOM 1516 C C . HIS A 1 194 ? 14.070 3.103 2.271 1.00 59.66 194 HIS A C 1
ATOM 1518 O O . HIS A 1 194 ? 15.009 3.735 1.749 1.00 59.66 194 HIS A O 1
#

Secondary structure (DSSP, 8-state):
---GGGGSSTTSTT--HHHHHHHHHHHHHHHTT---SS-------SSEE-----SSS-----EE-SS-HHHHHHHHHHHHH-EE--HHHHHHHHHHH-BSS--SS--EEEEEEEETTT--EEEEEEEHHHHHHHHHHHHHHHHHHHHHHHHT-TTS-HHHHHT-EEEE-SGGGGSBTHHHHHHHHH-SEEEE--

Foldseek 3Di:
DPDLPVQAPPPPPPDDPVRVVVQVVVVCVVCVNDQDPAAEQEQEQQQWGFGFGDDSHTHTDTDRLPDHLLVLQQVLCCVPVLFHDDSVQSLVCCLPQAAQDDDPDKDWDWGWGARNPPRDIDIDIDISVSSNVSCNVSLVSSLVVVCPVVVVPPPDDPVSQQVYAYEYDDSCLSHHCSLVVSCVSSVHHYHYDD

Sequence (194 aa):
MESNEKLLVDKVAYMTAEQQTQTLKFVEEITAGEKLEVPRIIFTCNNHICVMRVKSNHVARSLMLGSSPIKVIGEYLMAEHKLFVGEPTAQNLIESIGSFLPFPQEQIYMVNGHHLETGLPVSEEISSVQVRGALTETLEGIIGNCLHPLNHIDLISHDQLTQSQITLRGTIKYLRGFNQRLQEATGLKVVVEH